Protein AF-A0A955IH05-F1 (afdb_monomer)

Nearest PDB structures (foldseek):
  6rh1-assembly1_C  TM=9.589E-01  e=3.874E-11  Thermotoga maritima
  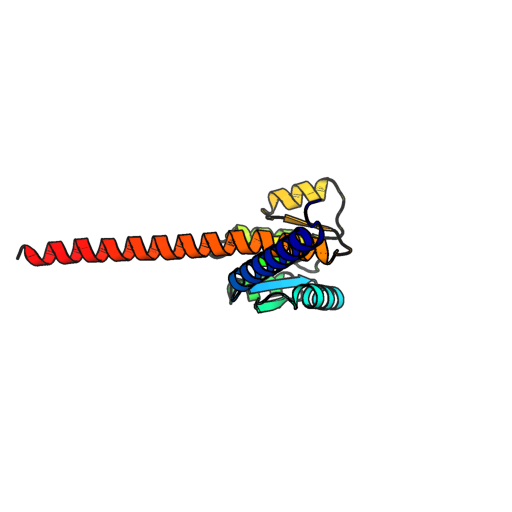3t6k-assembly2_B  TM=9.394E-01  e=2.475E-11  Chloroflexus aurantiacus J-10-fl
  4jav-assembly1_D  TM=9.589E-01  e=1.226E-10  Thermotoga maritima MSB8
  4h60-assembly1_A  TM=9.312E-01  e=3.200E-10  Vibrio cholerae O395
  8wiw-assembly1_h  TM=9.422E-01  e=6.069E-10  Salmonella enterica subsp. enterica serovar Typhimurium str. LT2

Radius of gyration: 21.17 Å; Cα contacts (8 Å, |Δi|>4): 218; chains: 1; bounding box: 79×38×51 Å

Secondary structure (DSSP, 8-state):
---HHHHHHHHHHHHHHHHHHHHHTTTT-EEEEE-S-HHHHHHHHHHHTTSSSEEEEESSHHHHHHHHHHS--SEEEEES--SSS-HHHHHHHHHHSTTTTTSEEEEEE---SHHHHHHHHHTT-SEEEESSPPHHHHHHHHHHHHHHHHHHHHHHHHHHHHHHHHHHHHHHHSGGG-

Structure (mmCIF, N/CA/C/O backbone):
data_AF-A0A955IH05-F1
#
_entry.id   AF-A0A955IH05-F1
#
loop_
_atom_site.group_PDB
_atom_site.id
_atom_site.type_symbol
_atom_site.label_atom_id
_atom_site.label_alt_id
_atom_site.label_comp_id
_atom_site.label_asym_id
_atom_site.label_entity_id
_atom_site.label_seq_id
_atom_site.pdbx_PDB_ins_code
_atom_site.Cartn_x
_atom_site.Cartn_y
_atom_site.Cartn_z
_atom_site.occupancy
_atom_site.B_iso_or_equiv
_atom_site.auth_seq_id
_atom_site.auth_comp_id
_atom_site.auth_asym_id
_atom_site.auth_atom_id
_atom_site.pdbx_PDB_model_num
ATOM 1 N N . MET A 1 1 ? 34.113 27.029 28.098 1.00 47.72 1 MET A N 1
ATOM 2 C CA . MET A 1 1 ? 34.233 26.125 26.939 1.00 47.72 1 MET A CA 1
ATOM 3 C C . MET A 1 1 ? 33.151 25.077 27.138 1.00 47.72 1 MET A C 1
ATOM 5 O O . MET A 1 1 ? 33.348 24.160 27.919 1.00 47.72 1 MET A O 1
ATOM 9 N N . THR A 1 2 ? 31.943 25.364 26.652 1.00 46.81 2 THR A N 1
ATOM 10 C CA . THR A 1 2 ? 30.746 24.546 26.889 1.00 46.81 2 THR A CA 1
ATOM 11 C C . THR A 1 2 ? 30.834 23.238 26.110 1.00 46.81 2 THR A C 1
ATOM 13 O O . THR A 1 2 ? 31.383 23.187 25.012 1.00 46.81 2 THR A O 1
ATOM 16 N N . ASP A 1 3 ? 30.370 22.184 26.765 1.00 47.59 3 ASP A N 1
ATOM 17 C CA . ASP A 1 3 ? 30.631 20.778 26.488 1.00 47.59 3 ASP A CA 1
ATOM 18 C C . ASP A 1 3 ? 29.852 20.280 25.256 1.00 47.59 3 ASP A C 1
ATOM 20 O O . ASP A 1 3 ? 28.654 20.011 25.321 1.00 47.59 3 ASP A O 1
ATOM 24 N N . PHE A 1 4 ? 30.536 20.192 24.111 1.00 47.62 4 PHE A N 1
ATOM 25 C CA . PHE A 1 4 ? 29.969 19.799 22.809 1.00 47.62 4 PHE A CA 1
ATOM 26 C C . PHE A 1 4 ? 29.525 18.320 22.768 1.00 47.62 4 PHE A C 1
ATOM 28 O O . PHE A 1 4 ? 28.765 17.911 21.891 1.00 47.62 4 PHE A O 1
ATOM 35 N N . ALA A 1 5 ? 29.986 17.496 23.717 1.00 51.75 5 ALA A N 1
ATOM 36 C CA . ALA A 1 5 ? 29.657 16.072 23.779 1.00 51.75 5 ALA A CA 1
ATOM 37 C C . ALA A 1 5 ? 28.225 15.811 24.286 1.00 51.75 5 ALA A C 1
ATOM 39 O O . ALA A 1 5 ? 27.564 14.874 23.835 1.00 51.75 5 ALA A O 1
ATOM 40 N N . THR A 1 6 ? 27.720 16.660 25.181 1.00 53.03 6 THR A N 1
ATOM 41 C CA . THR A 1 6 ? 26.421 16.476 25.850 1.00 53.03 6 THR A CA 1
ATOM 42 C C . THR A 1 6 ? 25.243 16.809 24.927 1.00 53.03 6 THR A C 1
ATOM 44 O O . THR A 1 6 ? 24.190 16.177 25.001 1.00 53.03 6 THR A O 1
ATOM 47 N N . GLU A 1 7 ? 25.436 17.746 23.996 1.00 50.66 7 GLU A N 1
ATOM 48 C CA . GLU A 1 7 ? 24.427 18.177 23.016 1.00 50.66 7 GLU A CA 1
ATOM 49 C C . GLU A 1 7 ? 24.199 17.115 21.918 1.00 50.66 7 GLU A C 1
ATOM 51 O O . GLU A 1 7 ? 23.065 16.859 21.510 1.00 50.66 7 GLU A O 1
ATOM 56 N N . SER A 1 8 ? 25.265 16.409 21.518 1.00 52.06 8 SER A N 1
ATOM 57 C CA . SER A 1 8 ? 25.227 15.311 20.537 1.00 52.06 8 SER A CA 1
ATOM 58 C C . SER A 1 8 ? 24.453 14.086 21.046 1.00 52.06 8 SER A C 1
ATOM 60 O O . SER A 1 8 ? 23.633 13.512 20.326 1.00 52.06 8 SER A O 1
ATOM 62 N N . ALA A 1 9 ? 24.639 13.714 22.318 1.00 54.06 9 ALA A N 1
ATOM 63 C CA . ALA A 1 9 ? 23.911 12.604 22.931 1.00 54.06 9 ALA A CA 1
ATOM 64 C C . ALA A 1 9 ? 22.417 12.921 23.123 1.00 54.06 9 ALA A C 1
ATOM 66 O O . ALA A 1 9 ? 21.576 12.056 22.888 1.00 54.06 9 ALA A O 1
ATOM 67 N N . ALA A 1 10 ? 22.073 14.160 23.492 1.00 56.16 10 ALA A N 1
ATOM 68 C CA . ALA A 1 10 ? 20.685 14.595 23.641 1.00 56.16 10 ALA A CA 1
ATOM 69 C C . ALA A 1 10 ? 19.937 14.641 22.297 1.00 56.16 10 ALA A C 1
ATOM 71 O O . ALA A 1 10 ? 18.797 14.187 22.227 1.00 56.16 10 ALA A O 1
ATOM 72 N N . ALA A 1 11 ? 20.582 15.113 21.224 1.00 55.56 11 ALA A N 1
ATOM 73 C CA . ALA A 1 11 ? 20.007 15.107 19.877 1.00 55.56 11 ALA A CA 1
ATOM 74 C C . ALA A 1 11 ? 19.811 13.680 19.336 1.00 55.56 11 ALA A C 1
ATOM 76 O O . ALA A 1 11 ? 18.765 13.376 18.768 1.00 55.56 11 ALA A O 1
ATOM 77 N N . SER A 1 12 ? 20.781 12.788 19.566 1.00 52.97 12 SER A N 1
ATOM 78 C CA . SER A 1 12 ? 20.688 11.378 19.166 1.00 52.97 12 SER A CA 1
ATOM 79 C C . SER A 1 12 ? 19.578 10.636 19.928 1.00 52.97 12 SER A C 1
ATOM 81 O O . SER A 1 12 ? 18.822 9.873 19.333 1.00 52.97 12 SER A O 1
ATOM 83 N N . ASN A 1 13 ? 19.413 10.927 21.225 1.00 51.53 13 ASN A N 1
ATOM 84 C CA . ASN A 1 13 ? 18.370 10.335 22.067 1.00 51.53 13 ASN A CA 1
ATOM 85 C C . ASN A 1 13 ? 16.972 10.922 21.780 1.00 51.53 13 ASN A C 1
ATOM 87 O O . ASN A 1 13 ? 15.974 10.213 21.828 1.00 51.53 13 ASN A O 1
ATOM 91 N N . ALA A 1 14 ? 16.875 12.212 21.438 1.00 53.41 14 ALA A N 1
ATOM 92 C CA . ALA A 1 14 ? 15.621 12.828 21.002 1.00 53.41 14 ALA A CA 1
ATOM 93 C C . ALA A 1 14 ? 15.172 12.304 19.627 1.00 53.41 14 ALA 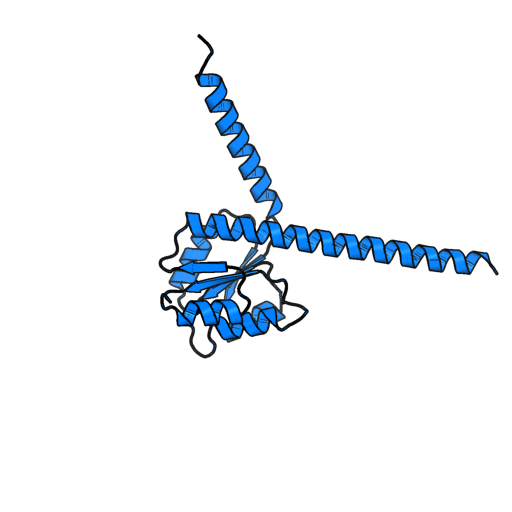A C 1
ATOM 95 O O . ALA A 1 14 ? 13.982 12.075 19.429 1.00 53.41 14 ALA A O 1
ATOM 96 N N . LEU A 1 15 ? 16.119 12.069 18.708 1.00 53.59 15 LEU A N 1
ATOM 97 C CA . LEU A 1 15 ? 15.847 11.484 17.396 1.00 53.59 15 LEU A CA 1
ATOM 98 C C . LEU A 1 15 ? 15.459 10.002 17.500 1.00 53.59 15 LEU A C 1
ATOM 100 O O . LEU A 1 15 ? 14.573 9.554 16.774 1.00 53.59 15 LEU A O 1
ATOM 104 N N . SER A 1 16 ? 16.069 9.235 18.412 1.00 50.00 16 SER A N 1
ATOM 105 C CA . SER A 1 16 ? 15.645 7.853 18.667 1.00 50.00 16 SER A CA 1
ATOM 106 C C . SER A 1 16 ? 14.249 7.807 19.292 1.00 50.00 16 SER A C 1
ATOM 108 O O . SER A 1 16 ? 13.391 7.105 18.768 1.00 50.00 16 SER A O 1
ATOM 110 N N . LEU A 1 17 ? 13.966 8.638 20.308 1.00 48.66 17 LEU A N 1
ATOM 111 C CA . LEU A 1 17 ? 12.624 8.729 20.898 1.00 48.66 17 LEU A CA 1
ATOM 112 C C . LEU A 1 17 ? 11.562 9.176 19.884 1.00 48.66 17 LEU A C 1
ATOM 114 O O . LEU A 1 17 ? 10.470 8.616 19.884 1.00 48.66 17 LEU A O 1
ATOM 118 N N . SER A 1 18 ? 11.846 10.153 19.014 1.00 55.69 18 SER A N 1
ATOM 119 C CA . SER A 1 18 ? 10.882 10.575 17.987 1.00 55.69 18 SER A CA 1
ATOM 120 C C . SER A 1 18 ? 10.617 9.465 16.971 1.00 55.69 18 SER A C 1
ATOM 122 O O . SER A 1 18 ? 9.479 9.275 16.560 1.00 55.69 18 SER A O 1
ATOM 124 N N . THR A 1 19 ? 11.646 8.693 16.611 1.00 55.09 19 THR A N 1
ATOM 125 C CA . THR A 1 19 ? 11.511 7.579 15.661 1.00 55.09 19 THR A CA 1
ATOM 126 C C . THR A 1 19 ? 10.728 6.409 16.264 1.00 55.09 19 THR A C 1
ATOM 128 O O . THR A 1 19 ? 9.933 5.788 15.562 1.00 55.09 19 THR A O 1
ATOM 131 N N . ASP A 1 20 ? 10.911 6.128 17.555 1.00 53.22 20 ASP A N 1
ATOM 132 C CA . ASP A 1 20 ? 10.175 5.079 18.270 1.00 53.22 20 ASP A CA 1
ATOM 133 C C . ASP A 1 20 ? 8.697 5.462 18.470 1.00 53.22 20 ASP A C 1
ATOM 135 O O . ASP A 1 20 ? 7.806 4.632 18.272 1.00 53.22 20 ASP A O 1
ATOM 139 N N . ILE A 1 21 ? 8.423 6.741 18.768 1.00 53.56 21 ILE A N 1
ATOM 140 C CA . ILE A 1 21 ? 7.060 7.299 18.813 1.00 53.56 21 ILE A CA 1
ATOM 141 C C . ILE A 1 21 ? 6.398 7.218 17.424 1.00 53.56 21 ILE A C 1
ATOM 143 O O . ILE A 1 21 ? 5.238 6.821 17.325 1.00 53.56 21 ILE A O 1
ATOM 147 N N . ASP A 1 22 ? 7.138 7.501 16.345 1.00 66.88 22 ASP A N 1
ATOM 148 C CA . ASP A 1 22 ? 6.628 7.431 14.968 1.00 66.88 22 ASP A CA 1
ATOM 149 C C . ASP A 1 22 ? 6.271 6.003 14.515 1.00 66.88 22 ASP A C 1
ATOM 151 O O . ASP A 1 22 ? 5.420 5.834 13.641 1.00 66.88 22 ASP A O 1
ATOM 155 N N . LEU A 1 23 ? 6.914 4.963 15.060 1.00 71.50 23 LEU A N 1
ATOM 156 C CA . LEU A 1 23 ? 6.634 3.573 14.681 1.00 71.50 23 LEU A CA 1
ATOM 157 C C . LEU A 1 23 ? 5.414 3.006 15.411 1.00 71.50 23 LEU A C 1
ATOM 159 O O . LEU A 1 23 ? 4.612 2.317 14.782 1.00 71.50 23 LEU A O 1
ATOM 163 N N . GLU A 1 24 ? 5.232 3.307 16.698 1.00 75.94 24 GLU A N 1
ATOM 164 C CA . GLU A 1 24 ? 4.049 2.858 17.449 1.00 75.94 24 GLU A CA 1
ATOM 165 C C . GLU A 1 24 ? 2.739 3.390 16.854 1.00 75.94 24 GLU A C 1
ATOM 167 O O . GLU A 1 24 ? 1.743 2.668 16.806 1.00 75.94 24 GLU A O 1
ATOM 172 N N . GLU A 1 25 ? 2.744 4.610 16.311 1.00 80.62 25 GLU A N 1
ATOM 173 C CA . GLU A 1 25 ? 1.580 5.180 15.621 1.00 80.62 25 GLU A CA 1
ATOM 174 C C . GLU A 1 25 ? 1.146 4.372 14.389 1.00 80.62 25 GLU A C 1
ATOM 176 O O . GLU A 1 25 ? -0.023 4.412 14.008 1.00 80.62 25 GLU A O 1
ATOM 181 N N . LEU A 1 26 ? 2.063 3.619 13.775 1.00 85.19 26 LEU A N 1
ATOM 182 C CA . LEU A 1 26 ? 1.786 2.781 12.605 1.00 85.19 26 LEU A CA 1
ATOM 183 C C . LEU A 1 26 ? 1.304 1.377 12.980 1.00 85.19 26 LEU A C 1
ATOM 185 O O . LEU A 1 26 ? 0.933 0.593 12.100 1.00 85.19 26 LEU A O 1
ATOM 189 N N . ARG A 1 27 ? 1.290 1.035 14.273 1.00 86.88 27 ARG A N 1
ATOM 190 C CA . ARG A 1 27 ? 0.878 -0.287 14.737 1.00 86.88 27 ARG A CA 1
ATOM 191 C C . ARG A 1 27 ? -0.568 -0.568 14.333 1.00 86.88 27 ARG A C 1
ATOM 193 O O . ARG A 1 27 ? -1.492 0.182 14.636 1.00 86.88 27 ARG A O 1
ATOM 200 N N . GLY A 1 28 ? -0.772 -1.696 13.655 1.00 84.31 28 GLY A N 1
ATOM 201 C CA . GLY A 1 28 ? -2.096 -2.096 13.169 1.00 84.31 28 GLY A CA 1
ATOM 202 C C . GLY A 1 28 ? -2.538 -1.387 11.885 1.00 84.31 28 GLY A C 1
ATOM 203 O O . GLY A 1 28 ? -3.671 -1.594 11.447 1.00 84.31 28 GLY A O 1
ATOM 204 N N . ALA A 1 29 ? -1.666 -0.591 11.260 1.00 94.38 29 ALA A N 1
ATOM 205 C CA . ALA A 1 29 ? -1.843 -0.185 9.874 1.00 94.38 29 ALA A CA 1
ATOM 206 C C . ALA A 1 29 ? -1.680 -1.386 8.937 1.00 94.38 29 ALA A C 1
ATOM 208 O O . ALA A 1 29 ? -0.954 -2.343 9.232 1.00 94.38 29 ALA A O 1
ATOM 209 N N . SER A 1 30 ? -2.342 -1.326 7.788 1.00 97.19 30 SER A N 1
ATOM 210 C CA . SER A 1 30 ? -2.291 -2.370 6.769 1.00 97.19 30 SER A CA 1
ATOM 211 C C . SER A 1 30 ? -1.851 -1.819 5.416 1.00 97.19 30 SER A C 1
ATOM 213 O O . SER A 1 30 ? -2.338 -0.785 4.962 1.00 97.19 30 SER A O 1
ATOM 215 N N . ILE A 1 31 ? -0.917 -2.520 4.776 1.00 98.19 31 ILE A N 1
ATOM 216 C CA . ILE A 1 31 ? -0.361 -2.172 3.468 1.00 98.19 31 ILE A CA 1
ATOM 217 C C . ILE A 1 31 ? -0.611 -3.334 2.508 1.00 98.19 31 ILE A C 1
ATOM 219 O O . ILE A 1 31 ? -0.343 -4.490 2.848 1.00 98.19 31 ILE A O 1
ATOM 223 N N . LEU A 1 32 ? -1.084 -3.027 1.303 1.00 98.69 32 LEU A N 1
ATOM 224 C CA . LEU A 1 32 ? -1.136 -3.970 0.189 1.00 98.69 32 LEU A CA 1
ATOM 225 C C . LEU A 1 32 ? -0.069 -3.605 -0.848 1.00 98.69 32 LEU A C 1
ATOM 227 O O . LEU A 1 32 ? -0.042 -2.484 -1.349 1.00 98.69 32 LEU A O 1
ATOM 231 N N . LEU A 1 33 ? 0.802 -4.555 -1.170 1.00 98.50 33 LEU A N 1
ATOM 232 C CA . LEU A 1 33 ? 1.777 -4.448 -2.252 1.00 98.50 33 LEU A CA 1
ATOM 233 C C . LEU A 1 33 ? 1.203 -5.098 -3.507 1.00 98.50 33 LEU A C 1
ATOM 235 O O . LEU A 1 33 ? 0.710 -6.222 -3.433 1.00 98.50 33 LEU A O 1
ATOM 239 N N . VAL A 1 34 ? 1.281 -4.422 -4.645 1.00 98.25 34 VAL A N 1
ATOM 240 C CA . VAL A 1 34 ? 0.736 -4.916 -5.909 1.00 98.25 34 VAL A CA 1
ATOM 241 C C . VAL A 1 34 ? 1.779 -4.745 -7.002 1.00 98.25 34 VAL A C 1
ATOM 243 O O . VAL A 1 34 ? 2.136 -3.621 -7.337 1.00 98.25 34 VAL A O 1
ATOM 246 N N . ASP A 1 35 ? 2.271 -5.855 -7.537 1.00 97.12 35 ASP A N 1
ATOM 247 C CA . ASP A 1 35 ? 3.240 -5.905 -8.635 1.00 97.12 35 ASP A CA 1
ATOM 248 C C . ASP A 1 35 ? 3.162 -7.308 -9.257 1.00 97.12 35 ASP A C 1
ATOM 250 O O . ASP A 1 35 ? 2.992 -8.296 -8.536 1.00 97.12 35 ASP A O 1
ATOM 254 N N . ASP A 1 36 ? 3.250 -7.413 -10.583 1.00 96.00 36 ASP A N 1
ATOM 255 C CA . ASP A 1 36 ? 3.204 -8.702 -11.284 1.00 96.00 36 ASP A CA 1
ATOM 256 C C . ASP A 1 36 ? 4.546 -9.449 -11.255 1.00 96.00 36 ASP A C 1
ATOM 258 O O . ASP A 1 36 ? 4.613 -10.645 -11.562 1.00 96.00 36 ASP A O 1
ATOM 262 N N . ASN A 1 37 ? 5.612 -8.779 -10.812 1.00 96.12 37 ASN A N 1
ATOM 263 C CA . ASN A 1 37 ? 6.911 -9.377 -10.577 1.00 96.12 37 ASN A CA 1
ATOM 264 C C . ASN A 1 37 ? 7.124 -9.686 -9.086 1.00 96.12 37 ASN A C 1
ATOM 266 O O . ASN A 1 37 ? 7.301 -8.801 -8.245 1.00 96.12 37 ASN A O 1
ATOM 270 N N . LEU A 1 38 ? 7.222 -10.981 -8.772 1.00 96.00 38 LEU A N 1
ATOM 271 C CA . LEU A 1 38 ? 7.461 -11.481 -7.416 1.00 96.00 38 LEU A CA 1
ATOM 272 C C . LEU A 1 38 ? 8.715 -10.881 -6.754 1.00 96.00 38 LEU A C 1
ATOM 274 O O . LEU A 1 38 ? 8.689 -10.588 -5.564 1.00 96.00 38 LEU A O 1
ATOM 278 N N . GLN A 1 39 ? 9.787 -10.635 -7.511 1.00 96.25 39 GLN A N 1
ATOM 279 C CA . GLN A 1 39 ? 11.028 -10.070 -6.964 1.00 96.25 39 GLN A CA 1
ATOM 280 C C . GLN A 1 39 ? 10.832 -8.630 -6.476 1.00 96.25 39 GLN A C 1
ATOM 282 O O . GLN A 1 39 ? 11.425 -8.230 -5.474 1.00 96.25 39 GLN A O 1
ATOM 287 N N . ASN A 1 40 ? 9.978 -7.851 -7.151 1.00 95.31 40 ASN A N 1
ATOM 288 C CA . ASN A 1 40 ? 9.639 -6.496 -6.716 1.00 95.31 40 ASN A CA 1
ATOM 289 C C . ASN A 1 40 ? 8.824 -6.532 -5.419 1.00 95.31 40 ASN A C 1
ATOM 291 O O . ASN A 1 40 ? 9.087 -5.740 -4.512 1.00 95.31 40 ASN A O 1
ATOM 295 N N . LEU A 1 41 ? 7.870 -7.465 -5.311 1.00 96.75 41 LEU A N 1
ATOM 296 C CA . LEU A 1 41 ? 7.089 -7.673 -4.089 1.00 96.75 41 LEU A CA 1
ATOM 297 C C . LEU A 1 41 ? 7.993 -8.037 -2.907 1.00 96.75 41 LEU A C 1
ATOM 299 O O . LEU A 1 41 ? 7.914 -7.389 -1.865 1.00 96.75 41 LEU A O 1
ATOM 303 N N . GLU A 1 42 ? 8.879 -9.021 -3.081 1.00 96.88 42 GLU A N 1
ATOM 304 C CA . GLU A 1 42 ? 9.833 -9.454 -2.052 1.00 96.88 42 GLU A CA 1
ATOM 305 C C . GLU A 1 42 ? 10.768 -8.313 -1.629 1.00 96.88 42 GLU A C 1
ATOM 307 O O . GLU A 1 42 ? 10.991 -8.096 -0.436 1.00 96.88 42 GLU A O 1
ATOM 312 N N . LEU A 1 43 ? 11.267 -7.528 -2.592 1.00 96.62 43 LEU A N 1
ATOM 313 C CA . LEU A 1 43 ? 12.116 -6.369 -2.323 1.00 96.62 43 LEU A CA 1
ATOM 314 C C . LEU A 1 43 ? 11.387 -5.301 -1.499 1.00 96.62 43 LEU A C 1
ATOM 316 O O . LEU A 1 43 ? 11.910 -4.838 -0.483 1.00 96.62 43 LEU A O 1
ATOM 320 N N . MET A 1 44 ? 10.184 -4.904 -1.922 1.00 97.06 44 MET A N 1
ATOM 321 C CA . MET A 1 44 ? 9.382 -3.908 -1.206 1.00 97.06 44 MET A CA 1
ATOM 322 C C . MET A 1 44 ? 8.998 -4.405 0.188 1.00 97.06 44 MET A C 1
ATOM 324 O O . MET A 1 44 ? 9.067 -3.643 1.152 1.00 97.06 44 MET A O 1
ATOM 328 N N . GLN A 1 45 ? 8.660 -5.687 0.325 1.00 96.88 45 GLN A N 1
ATOM 329 C CA . GLN A 1 45 ? 8.370 -6.294 1.618 1.00 96.88 45 GLN A CA 1
ATOM 330 C C . GLN A 1 45 ? 9.591 -6.241 2.547 1.00 96.88 45 GLN A C 1
ATOM 332 O O . GLN A 1 45 ? 9.463 -5.784 3.681 1.00 96.88 45 GLN A O 1
ATOM 337 N N . ALA A 1 46 ? 10.782 -6.600 2.058 1.00 96.94 46 ALA A N 1
ATOM 338 C CA . ALA A 1 46 ? 12.032 -6.503 2.818 1.00 96.94 46 ALA A CA 1
ATOM 339 C C . ALA A 1 46 ? 12.393 -5.052 3.192 1.00 96.94 46 ALA A C 1
ATOM 341 O O . ALA A 1 46 ? 13.007 -4.783 4.227 1.00 96.94 46 ALA A O 1
ATOM 342 N N . TYR A 1 47 ? 12.021 -4.075 2.364 1.00 96.50 47 TYR A N 1
ATOM 343 C CA . TYR A 1 47 ? 12.230 -2.663 2.686 1.00 96.50 47 TYR A CA 1
ATOM 344 C C . TYR A 1 47 ? 11.323 -2.177 3.814 1.00 96.50 47 TYR A C 1
ATOM 346 O O . TYR A 1 47 ? 11.760 -1.338 4.604 1.00 96.50 47 TYR A O 1
ATOM 354 N N . LEU A 1 48 ? 10.107 -2.715 3.898 1.00 95.38 48 LEU A N 1
ATOM 355 C CA . LEU A 1 48 ? 9.075 -2.324 4.858 1.00 95.38 48 LEU A CA 1
ATOM 356 C C . LEU A 1 48 ? 9.031 -3.203 6.116 1.00 95.38 48 LEU A C 1
ATOM 358 O O . LEU A 1 48 ? 8.280 -2.883 7.032 1.00 95.38 48 LEU A O 1
ATOM 362 N N . GLU A 1 49 ? 9.838 -4.264 6.194 1.00 91.19 49 GLU A N 1
ATOM 363 C CA . GLU A 1 49 ? 9.859 -5.236 7.301 1.00 91.19 49 GLU A CA 1
ATOM 364 C C . GLU A 1 49 ? 10.032 -4.587 8.684 1.00 91.19 49 GLU A C 1
ATOM 366 O O . GLU A 1 49 ? 9.502 -5.069 9.679 1.00 91.19 49 GLU A O 1
ATOM 371 N N . THR A 1 50 ? 10.738 -3.456 8.756 1.00 87.62 50 THR A N 1
ATOM 372 C CA . THR A 1 50 ? 10.967 -2.736 10.018 1.00 87.62 50 THR A CA 1
ATOM 373 C C . THR A 1 50 ? 9.749 -1.953 10.513 1.00 87.62 50 THR A C 1
ATOM 375 O O . THR A 1 50 ? 9.800 -1.386 11.603 1.00 87.62 50 THR A O 1
ATOM 378 N N . LEU A 1 51 ? 8.688 -1.829 9.711 1.00 91.00 51 LEU A N 1
ATOM 379 C CA . LEU A 1 51 ? 7.468 -1.130 10.105 1.00 91.00 51 LEU A CA 1
ATOM 380 C C . LEU A 1 51 ? 6.515 -2.098 10.823 1.00 91.00 51 LEU A C 1
ATOM 382 O O . LEU A 1 51 ? 6.295 -3.203 10.328 1.00 91.00 51 LEU A O 1
ATOM 386 N N . PRO A 1 52 ? 5.871 -1.695 11.934 1.00 91.19 52 PRO A N 1
ATOM 387 C CA . PRO A 1 52 ? 4.915 -2.535 12.661 1.00 91.19 52 PRO A CA 1
ATOM 388 C C . PRO A 1 52 ? 3.535 -2.596 11.970 1.00 91.19 52 PRO A C 1
ATOM 390 O O . PRO A 1 52 ? 2.486 -2.465 12.606 1.00 91.19 52 PRO A O 1
ATOM 393 N N . CYS A 1 53 ? 3.533 -2.815 10.655 1.00 92.94 53 CYS A N 1
ATOM 394 C CA . CYS A 1 53 ? 2.356 -2.845 9.794 1.00 92.94 53 CYS A CA 1
ATOM 395 C C . CYS A 1 53 ? 2.057 -4.274 9.323 1.00 92.94 53 CYS A C 1
ATOM 397 O O . CYS A 1 53 ? 2.956 -5.090 9.118 1.00 92.94 53 CYS A O 1
ATOM 399 N N . ARG A 1 54 ? 0.783 -4.572 9.058 1.00 95.81 54 ARG A N 1
ATOM 400 C CA . ARG A 1 54 ? 0.387 -5.802 8.364 1.00 95.81 54 ARG A CA 1
ATOM 401 C C . ARG A 1 54 ? 0.592 -5.618 6.863 1.00 95.81 54 ARG A C 1
ATOM 403 O O . ARG A 1 54 ? -0.107 -4.818 6.251 1.00 95.81 54 ARG A O 1
ATOM 410 N N . ILE A 1 55 ? 1.497 -6.388 6.269 1.00 96.75 55 ILE A N 1
ATOM 411 C CA . ILE A 1 55 ? 1.759 -6.356 4.826 1.00 96.75 55 ILE A CA 1
ATOM 412 C C . ILE A 1 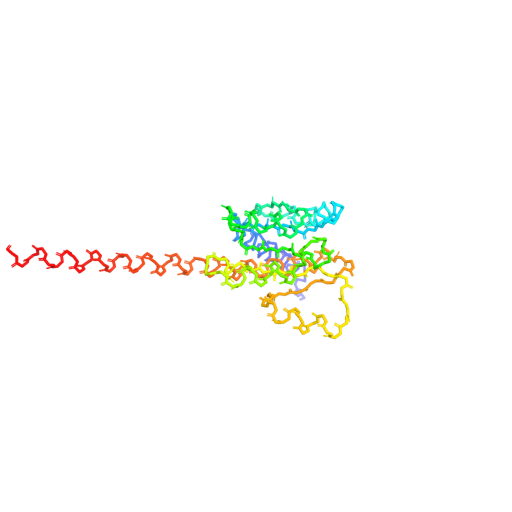55 ? 1.087 -7.556 4.157 1.00 96.75 55 ILE A C 1
ATOM 414 O O . ILE A 1 55 ? 1.215 -8.690 4.621 1.00 96.75 55 ILE A O 1
ATOM 418 N N . ARG A 1 56 ? 0.365 -7.302 3.067 1.00 97.62 56 ARG A N 1
ATOM 419 C CA . ARG A 1 56 ? -0.148 -8.318 2.139 1.00 97.62 56 ARG A CA 1
ATOM 420 C C . ARG A 1 56 ? 0.333 -8.014 0.727 1.00 97.62 56 ARG A C 1
ATOM 422 O O . ARG A 1 56 ? 0.755 -6.894 0.447 1.00 97.62 56 ARG A O 1
ATOM 429 N N . THR A 1 57 ? 0.234 -8.997 -0.154 1.00 98.12 57 THR A N 1
ATOM 430 C CA . THR A 1 57 ? 0.622 -8.872 -1.558 1.00 98.12 57 THR A CA 1
ATOM 431 C C . THR A 1 57 ? -0.526 -9.294 -2.472 1.00 98.12 57 THR A C 1
ATOM 433 O O . THR A 1 57 ? -1.362 -10.107 -2.080 1.00 98.12 57 THR A O 1
ATOM 436 N N . ALA A 1 58 ? -0.553 -8.741 -3.681 1.00 97.94 58 ALA A N 1
ATOM 437 C CA . ALA A 1 58 ? -1.372 -9.190 -4.799 1.00 97.94 58 ALA A CA 1
ATOM 438 C C . ALA A 1 58 ? -0.511 -9.204 -6.068 1.00 97.94 58 ALA A C 1
ATOM 440 O O . ALA A 1 58 ? 0.355 -8.344 -6.241 1.00 97.94 58 ALA A O 1
ATOM 441 N N . SER A 1 59 ? -0.736 -10.182 -6.946 1.00 96.19 59 SER A N 1
ATOM 442 C CA . SER A 1 59 ? 0.137 -10.421 -8.108 1.00 96.19 59 SER A CA 1
ATOM 443 C C . SER A 1 59 ? -0.328 -9.758 -9.406 1.00 96.19 59 SER A C 1
ATOM 445 O O . SER A 1 59 ? 0.297 -9.943 -10.443 1.00 96.19 59 SER A O 1
ATOM 447 N N . ASP A 1 60 ? -1.473 -9.078 -9.404 1.00 96.69 60 ASP A N 1
ATOM 448 C CA . ASP A 1 60 ? -1.973 -8.304 -10.543 1.00 96.69 60 ASP A CA 1
ATOM 449 C C . ASP A 1 60 ? -3.120 -7.372 -10.117 1.00 96.69 60 ASP A C 1
ATOM 451 O O . ASP A 1 60 ? -3.608 -7.432 -8.985 1.00 96.69 60 ASP A O 1
ATOM 455 N N . GLY A 1 61 ? -3.597 -6.530 -11.040 1.00 96.88 61 GLY A N 1
ATOM 456 C CA . GLY A 1 61 ? -4.671 -5.580 -10.757 1.00 96.88 61 GLY A CA 1
ATOM 457 C C . GLY A 1 61 ? -6.037 -6.204 -10.434 1.00 96.88 61 GLY A C 1
ATOM 458 O O . GLY A 1 61 ? -6.783 -5.646 -9.632 1.00 96.88 61 GLY A O 1
ATOM 459 N N . LEU A 1 62 ? -6.380 -7.370 -10.995 1.00 97.25 62 LEU A N 1
ATOM 460 C CA . LEU A 1 62 ? -7.640 -8.055 -10.675 1.00 97.25 62 LEU A CA 1
ATOM 461 C C . LEU A 1 62 ? -7.598 -8.661 -9.273 1.00 97.25 62 LEU A C 1
ATOM 463 O O . LEU A 1 62 ? -8.591 -8.595 -8.549 1.00 97.25 62 LEU A O 1
ATOM 467 N N . ASP A 1 63 ? -6.472 -9.266 -8.910 1.00 97.56 63 ASP A N 1
ATOM 468 C CA . ASP A 1 63 ? -6.236 -9.808 -7.575 1.00 97.56 63 ASP A CA 1
ATOM 469 C C . ASP A 1 63 ? -6.220 -8.693 -6.522 1.00 97.56 63 ASP A C 1
ATOM 471 O O . ASP A 1 63 ? -6.897 -8.793 -5.499 1.00 97.56 63 ASP A O 1
ATOM 475 N N . ALA A 1 64 ? -5.577 -7.563 -6.834 1.00 98.06 64 ALA A N 1
ATOM 476 C CA . ALA A 1 64 ? -5.570 -6.383 -5.976 1.00 98.06 64 ALA A CA 1
ATOM 477 C C . ALA A 1 64 ? -6.981 -5.869 -5.675 1.00 98.06 64 ALA A C 1
ATOM 479 O O . ALA A 1 64 ? -7.312 -5.632 -4.516 1.00 98.06 64 ALA A O 1
ATOM 480 N N . VAL A 1 65 ? -7.839 -5.735 -6.694 1.00 97.81 65 VAL A N 1
ATOM 481 C CA . VAL A 1 65 ? -9.231 -5.301 -6.492 1.00 97.81 65 VAL A CA 1
ATOM 482 C C . VAL A 1 65 ? -9.983 -6.274 -5.578 1.00 97.81 65 VAL A C 1
ATOM 484 O O . VAL A 1 65 ? -10.655 -5.825 -4.651 1.00 97.81 65 VAL A O 1
ATOM 487 N N . ARG A 1 66 ? -9.829 -7.592 -5.772 1.00 97.31 66 ARG A N 1
ATOM 488 C CA . ARG A 1 66 ? -10.479 -8.601 -4.913 1.00 97.31 66 ARG A CA 1
ATOM 489 C C . ARG A 1 66 ? -10.005 -8.520 -3.463 1.00 97.31 66 ARG A C 1
ATOM 491 O O . ARG A 1 66 ? -10.826 -8.564 -2.548 1.00 97.31 66 ARG A O 1
ATOM 498 N N . GLU A 1 67 ? -8.699 -8.397 -3.243 1.00 97.88 67 GLU A N 1
ATOM 499 C CA . GLU A 1 67 ? -8.126 -8.289 -1.898 1.00 97.88 67 GLU A CA 1
ATOM 500 C C . GLU A 1 67 ? -8.550 -6.990 -1.196 1.00 97.88 67 GLU A C 1
ATOM 502 O O . GLU A 1 67 ? -8.874 -7.016 -0.008 1.00 97.88 67 GLU A O 1
ATOM 507 N N . ILE A 1 68 ? -8.631 -5.873 -1.927 1.00 98.19 68 ILE A N 1
ATOM 508 C CA . ILE A 1 68 ? -9.110 -4.584 -1.402 1.00 98.19 68 ILE A CA 1
ATOM 509 C C . ILE A 1 68 ? -10.595 -4.645 -1.038 1.00 98.19 68 ILE A C 1
ATOM 511 O O . ILE A 1 68 ? -10.991 -4.126 0.003 1.00 98.19 68 ILE A O 1
ATOM 515 N N . GLU A 1 69 ? -11.432 -5.272 -1.865 1.00 96.00 69 GLU A N 1
ATOM 516 C CA . GLU A 1 69 ? -12.864 -5.424 -1.576 1.00 96.00 69 GLU A CA 1
ATOM 517 C C . GLU A 1 69 ? -13.117 -6.297 -0.342 1.00 96.00 69 GLU A C 1
ATOM 519 O O . GLU A 1 69 ? -14.041 -6.031 0.435 1.00 96.00 69 GLU A O 1
ATOM 524 N N . ARG A 1 70 ? -12.290 -7.329 -0.157 1.00 96.06 70 ARG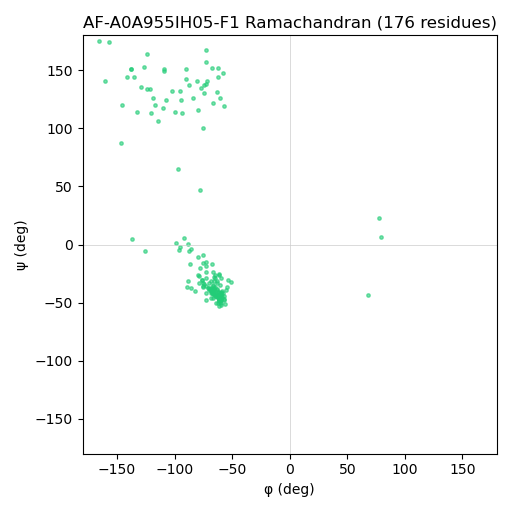 A N 1
ATOM 525 C CA . ARG A 1 70 ? -12.369 -8.259 0.970 1.00 96.06 70 ARG A CA 1
ATOM 526 C C . ARG A 1 70 ? -11.908 -7.628 2.284 1.00 96.06 70 A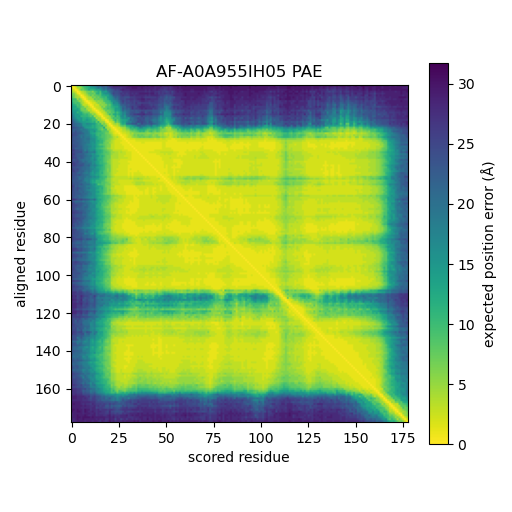RG A C 1
ATOM 528 O O . ARG A 1 70 ? -12.575 -7.810 3.301 1.00 96.06 70 ARG A O 1
ATOM 535 N N . ASP A 1 71 ? -10.765 -6.948 2.281 1.00 96.12 71 ASP A N 1
ATOM 536 C CA . ASP A 1 71 ? -10.144 -6.357 3.472 1.00 96.12 71 ASP A CA 1
ATOM 537 C C . ASP A 1 71 ? -9.424 -5.050 3.080 1.00 96.12 71 ASP A C 1
ATOM 539 O O . ASP A 1 71 ? -8.241 -5.089 2.737 1.00 96.12 71 ASP A O 1
ATOM 543 N N . PRO A 1 72 ? -10.112 -3.891 3.077 1.00 97.00 72 PRO A N 1
ATOM 544 C CA . PRO A 1 72 ? -9.536 -2.628 2.618 1.00 97.00 72 PRO A CA 1
ATOM 545 C C . PRO A 1 72 ? -8.262 -2.245 3.395 1.00 97.00 72 PRO A C 1
ATOM 547 O O . PRO A 1 72 ? -8.341 -2.054 4.611 1.00 97.00 72 PRO A O 1
ATOM 550 N N . PRO A 1 73 ? -7.094 -2.114 2.734 1.00 98.19 73 PRO A N 1
ATOM 551 C CA . PRO A 1 73 ? -5.873 -1.665 3.394 1.00 98.19 73 PRO A CA 1
ATOM 552 C C . PRO A 1 73 ? -5.912 -0.164 3.716 1.00 98.19 73 PRO A C 1
ATOM 554 O O . PRO A 1 73 ? -6.731 0.582 3.185 1.00 98.19 73 PRO A O 1
ATOM 557 N N . ASP A 1 74 ? -4.982 0.313 4.542 1.00 97.81 74 ASP A N 1
ATOM 558 C CA . ASP A 1 74 ? -4.784 1.752 4.758 1.00 97.81 74 ASP A CA 1
ATOM 559 C C . ASP A 1 74 ? -3.983 2.389 3.608 1.00 97.81 74 ASP A C 1
ATOM 561 O O . ASP A 1 74 ? -4.228 3.543 3.248 1.00 97.81 74 ASP A O 1
ATOM 565 N N . LEU A 1 75 ? -3.055 1.628 3.012 1.00 98.38 75 LEU A N 1
ATOM 566 C CA . LEU A 1 75 ? -2.208 2.063 1.902 1.00 98.38 75 LEU A CA 1
ATOM 567 C C . LEU A 1 75 ? -1.986 0.948 0.871 1.00 98.38 75 LEU A C 1
ATOM 569 O O . LEU A 1 75 ? -1.832 -0.220 1.227 1.00 98.38 75 LEU A O 1
ATOM 573 N N . VAL A 1 76 ? -1.915 1.319 -0.406 1.00 98.62 76 VAL A N 1
ATOM 574 C CA . VAL A 1 76 ? -1.544 0.445 -1.522 1.00 98.62 76 VAL A CA 1
ATOM 575 C C . VAL A 1 76 ? -0.282 0.983 -2.192 1.00 98.62 76 VAL A C 1
ATOM 577 O O . VAL A 1 76 ? -0.247 2.142 -2.608 1.00 98.62 76 VAL A O 1
ATOM 580 N N . LEU A 1 77 ? 0.741 0.135 -2.314 1.00 98.25 77 LEU A N 1
ATOM 581 C CA . LEU A 1 77 ? 1.860 0.344 -3.234 1.00 98.25 77 LEU A CA 1
ATOM 582 C C . LEU A 1 77 ? 1.527 -0.381 -4.532 1.00 98.25 77 LEU A C 1
ATOM 584 O O . LEU A 1 77 ? 1.414 -1.606 -4.531 1.00 98.25 77 LEU A O 1
ATOM 588 N N . LEU A 1 78 ? 1.315 0.376 -5.603 1.00 97.56 78 LEU A N 1
ATOM 589 C CA . LEU A 1 78 ? 0.667 -0.117 -6.812 1.00 97.56 78 LEU A CA 1
ATOM 590 C C . LEU A 1 78 ? 1.573 0.020 -8.027 1.00 97.56 78 LEU A C 1
ATOM 592 O O . LEU A 1 78 ? 1.829 1.136 -8.479 1.00 97.56 78 LEU A O 1
ATOM 596 N N . ASP A 1 79 ? 2.011 -1.099 -8.592 1.00 95.75 79 ASP A N 1
ATOM 597 C CA . ASP A 1 79 ? 2.621 -1.080 -9.911 1.00 95.75 79 ASP A CA 1
ATOM 598 C C . ASP A 1 79 ? 1.625 -0.602 -10.970 1.00 95.75 79 ASP A C 1
ATOM 600 O O . ASP A 1 79 ? 0.424 -0.869 -10.909 1.00 95.75 79 ASP A O 1
ATOM 604 N N . VAL A 1 80 ? 2.126 0.136 -11.955 1.00 92.44 80 VAL A N 1
ATOM 605 C CA . VAL A 1 80 ? 1.290 0.636 -13.050 1.00 92.44 80 VAL A CA 1
ATOM 606 C C . VAL A 1 80 ? 1.231 -0.354 -14.209 1.00 92.44 80 VAL A C 1
ATOM 608 O O . VAL A 1 80 ? 0.179 -0.501 -14.840 1.00 92.44 80 VAL A O 1
ATOM 611 N N . MET A 1 81 ? 2.342 -1.031 -14.486 1.00 90.31 81 MET A N 1
ATOM 612 C CA . MET A 1 81 ? 2.573 -1.797 -15.705 1.00 90.31 81 MET A CA 1
ATOM 613 C C . MET A 1 81 ? 2.271 -3.280 -15.493 1.00 90.31 81 MET A C 1
ATOM 615 O O . MET A 1 81 ? 3.146 -4.125 -15.629 1.00 90.31 81 MET A O 1
ATOM 619 N N . MET A 1 82 ? 0.999 -3.592 -15.238 1.00 93.44 82 MET A N 1
ATOM 620 C CA . MET A 1 82 ? 0.543 -4.964 -15.016 1.00 93.44 82 MET A CA 1
ATOM 621 C C . MET A 1 82 ? -0.307 -5.510 -16.178 1.00 93.44 82 MET A C 1
ATOM 623 O O . MET A 1 82 ? -1.064 -4.763 -16.811 1.00 93.44 82 MET A O 1
ATOM 627 N N . PRO A 1 83 ? -0.269 -6.830 -16.444 1.00 88.94 83 PRO A N 1
ATOM 628 C CA . PRO A 1 83 ? -1.166 -7.478 -17.391 1.00 88.94 83 PRO A CA 1
ATOM 629 C C . PRO A 1 83 ? -2.639 -7.364 -16.981 1.00 88.94 83 PRO A C 1
ATOM 631 O O . PRO A 1 83 ? -2.979 -7.382 -15.800 1.00 88.94 83 PRO A O 1
ATOM 634 N N . ARG A 1 84 ? -3.531 -7.387 -17.981 1.00 92.88 84 ARG A N 1
ATOM 635 C CA . ARG A 1 84 ? -5.009 -7.393 -17.864 1.00 92.88 84 ARG A CA 1
ATOM 636 C C . ARG A 1 84 ? -5.640 -6.114 -17.312 1.00 92.88 84 ARG A C 1
ATOM 638 O O . ARG A 1 84 ? -6.672 -5.715 -17.837 1.00 92.88 84 ARG A O 1
ATOM 645 N N . MET A 1 85 ? -5.073 -5.523 -16.268 1.00 94.56 85 MET A N 1
ATOM 646 C CA . MET A 1 85 ? -5.570 -4.303 -15.638 1.00 94.56 85 MET A CA 1
ATOM 647 C C . MET A 1 85 ? -4.391 -3.475 -15.143 1.00 94.56 85 MET A C 1
ATOM 649 O O . MET A 1 85 ? -3.617 -3.939 -14.305 1.00 94.56 85 MET A O 1
ATOM 653 N N . SER A 1 86 ? -4.276 -2.252 -15.653 1.00 93.94 86 SER A N 1
ATOM 654 C CA . SER A 1 86 ? -3.208 -1.329 -15.268 1.00 93.94 86 SER A CA 1
ATOM 655 C C . SER A 1 86 ? -3.415 -0.769 -13.858 1.00 93.94 86 SER A C 1
ATOM 657 O O . SER A 1 86 ? -4.543 -0.674 -13.365 1.00 93.94 86 SER A O 1
ATOM 659 N N . GLY A 1 87 ? -2.334 -0.312 -13.222 1.00 94.25 87 GLY A N 1
ATOM 660 C CA . GLY A 1 87 ? -2.425 0.367 -11.924 1.00 94.25 87 GLY A CA 1
ATOM 661 C C . GLY A 1 87 ? -3.278 1.639 -11.969 1.00 94.25 87 GLY A C 1
ATOM 662 O O . GLY A 1 87 ? -3.949 1.961 -10.993 1.00 94.25 87 GLY A O 1
ATOM 663 N N . PHE A 1 88 ? -3.356 2.326 -13.113 1.00 94.31 88 PHE A N 1
ATOM 664 C CA . PHE A 1 88 ? -4.273 3.460 -13.277 1.00 94.31 88 PHE A CA 1
ATOM 665 C C . PHE A 1 88 ? -5.740 3.036 -13.132 1.00 94.31 88 PHE A C 1
ATOM 667 O O . PHE A 1 88 ? -6.495 3.676 -12.402 1.00 94.31 88 PHE A O 1
ATOM 674 N N . GLU A 1 89 ? -6.139 1.936 -13.773 1.00 95.69 89 GLU A N 1
ATOM 675 C CA . GLU A 1 89 ? -7.508 1.409 -13.685 1.00 95.69 89 GLU A CA 1
ATOM 676 C C . GLU A 1 89 ? -7.839 0.911 -12.274 1.00 95.69 89 GLU A C 1
ATOM 678 O O . GLU A 1 89 ? -8.944 1.141 -11.774 1.00 95.69 89 GLU A O 1
ATOM 683 N N . VAL A 1 90 ? -6.880 0.261 -11.606 1.00 97.12 90 VAL A N 1
ATOM 684 C CA . VAL A 1 90 ? -7.019 -0.147 -10.199 1.00 97.12 90 VAL A CA 1
ATOM 685 C C . VAL A 1 90 ? -7.206 1.083 -9.308 1.00 97.12 90 VAL A C 1
ATOM 687 O O . VAL A 1 90 ? -8.150 1.123 -8.519 1.00 97.12 90 VAL A O 1
ATOM 690 N N . CYS A 1 91 ? -6.370 2.115 -9.462 1.00 96.81 91 CYS A N 1
ATOM 691 C CA . CYS A 1 91 ? -6.468 3.352 -8.687 1.00 96.81 91 CYS A CA 1
ATOM 692 C C . CYS A 1 91 ? -7.822 4.042 -8.890 1.00 96.81 91 CYS A C 1
ATOM 694 O O . CYS A 1 91 ? -8.496 4.370 -7.914 1.00 96.81 91 CYS A O 1
ATOM 696 N N . GLN A 1 92 ? -8.291 4.161 -10.134 1.00 96.62 92 GLN A N 1
ATOM 697 C CA . GLN A 1 92 ? -9.612 4.722 -10.430 1.00 96.62 92 GLN A CA 1
ATOM 698 C C . GLN A 1 92 ? -10.745 3.937 -9.756 1.00 96.62 92 GLN A C 1
ATOM 700 O O . GLN A 1 92 ? -11.675 4.538 -9.217 1.00 96.62 92 GLN A O 1
ATOM 705 N N . LYS A 1 93 ? -10.673 2.599 -9.729 1.00 96.56 93 LYS A N 1
ATOM 706 C CA . LYS A 1 93 ? -11.655 1.764 -9.014 1.00 96.56 93 LYS A CA 1
ATOM 707 C C . LYS A 1 93 ? -11.624 2.003 -7.505 1.00 96.56 93 LYS A C 1
ATOM 709 O O . LYS A 1 93 ? -12.686 2.155 -6.900 1.00 96.56 93 LYS A O 1
ATOM 714 N N . ILE A 1 94 ? -10.429 2.077 -6.915 1.00 97.38 94 ILE A N 1
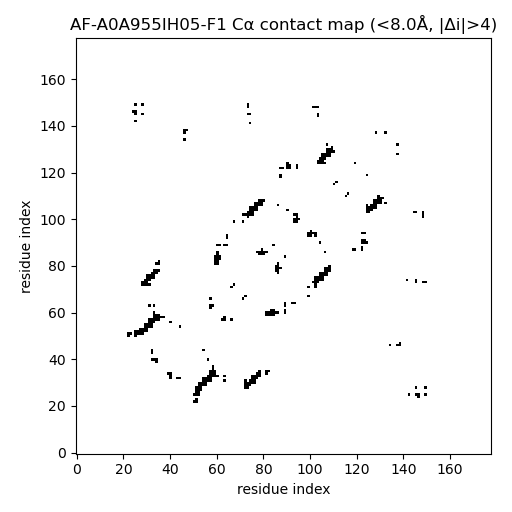ATOM 715 C CA . ILE A 1 94 ? -10.239 2.367 -5.487 1.00 97.38 94 ILE A CA 1
ATOM 716 C C . ILE A 1 94 ? -10.839 3.734 -5.144 1.00 97.38 94 ILE A C 1
ATOM 718 O O . ILE A 1 94 ? -11.671 3.831 -4.239 1.00 97.38 94 ILE A O 1
ATOM 722 N N . LYS A 1 95 ? -10.459 4.778 -5.889 1.00 96.25 95 LYS A N 1
ATOM 723 C CA . LYS A 1 95 ? -10.857 6.172 -5.644 1.00 96.25 95 LYS A CA 1
ATOM 724 C C . LYS A 1 95 ? -12.321 6.453 -5.990 1.00 96.25 95 LYS A C 1
ATOM 726 O O . LYS A 1 95 ? -12.960 7.277 -5.338 1.00 96.25 95 LYS A O 1
ATOM 731 N N . GLY A 1 96 ? -12.890 5.723 -6.947 1.00 96.12 96 GLY A N 1
ATOM 732 C CA . GLY A 1 96 ? -14.299 5.833 -7.332 1.00 96.12 96 GLY A CA 1
ATOM 733 C C . GLY A 1 96 ? -15.285 5.242 -6.318 1.00 96.12 96 GLY A C 1
ATOM 734 O O . GLY A 1 96 ? -16.445 5.656 -6.271 1.00 96.12 96 GLY A O 1
ATOM 735 N N . ASN A 1 97 ? -14.859 4.304 -5.469 1.00 95.81 97 ASN A N 1
ATOM 736 C CA . ASN A 1 97 ? -15.750 3.615 -4.535 1.00 95.81 97 ASN A CA 1
ATOM 737 C C . ASN A 1 97 ? -15.759 4.295 -3.142 1.00 95.81 97 ASN A C 1
ATOM 739 O O . ASN A 1 97 ? -14.710 4.419 -2.513 1.00 95.81 97 ASN A O 1
ATOM 743 N N . PRO A 1 98 ? -16.928 4.714 -2.602 1.00 94.81 98 PRO A N 1
ATOM 744 C CA . PRO A 1 98 ? -17.042 5.323 -1.270 1.00 94.81 98 PRO A CA 1
ATOM 745 C C . PRO A 1 98 ? -16.384 4.552 -0.127 1.00 94.81 98 PRO A C 1
ATOM 747 O O . PRO A 1 98 ? -15.906 5.170 0.816 1.00 94.81 98 PRO A O 1
ATOM 750 N N . ARG A 1 99 ? -16.350 3.218 -0.199 1.00 94.31 99 ARG A N 1
ATOM 751 C CA . ARG A 1 99 ? -15.773 2.374 0.856 1.00 94.31 99 ARG A CA 1
ATOM 752 C C . ARG A 1 99 ? -14.246 2.328 0.828 1.00 94.31 99 ARG A C 1
ATOM 754 O O . ARG A 1 99 ? -13.648 1.947 1.827 1.00 94.31 99 ARG A O 1
ATOM 761 N N . THR A 1 100 ? -13.633 2.671 -0.302 1.00 96.75 100 THR A N 1
ATOM 762 C CA . THR A 1 100 ? -12.192 2.504 -0.546 1.00 96.75 100 THR A CA 1
ATOM 763 C C . THR A 1 100 ? -11.504 3.795 -0.985 1.00 96.75 100 THR A C 1
ATOM 765 O O . THR A 1 100 ? -10.286 3.822 -1.090 1.00 96.75 100 THR A O 1
ATOM 768 N N . ARG A 1 101 ? -12.241 4.887 -1.221 1.00 96.12 101 ARG A N 1
ATOM 769 C CA . ARG A 1 101 ? -11.668 6.145 -1.733 1.00 96.12 101 ARG A CA 1
ATOM 770 C C . ARG A 1 101 ? -10.623 6.779 -0.821 1.00 96.12 101 ARG A C 1
ATOM 772 O O . ARG A 1 101 ? -9.759 7.507 -1.297 1.00 96.12 101 ARG A O 1
ATOM 779 N N . ASP A 1 102 ? -10.717 6.499 0.475 1.00 95.75 102 ASP A N 1
ATOM 780 C CA . ASP A 1 102 ? -9.802 7.017 1.490 1.00 95.75 102 ASP A CA 1
ATOM 781 C C . ASP A 1 102 ? -8.539 6.168 1.647 1.00 95.75 102 ASP A C 1
ATOM 783 O O . ASP A 1 102 ? -7.657 6.542 2.415 1.00 95.75 102 ASP A O 1
ATOM 787 N N . ILE A 1 103 ? -8.433 5.039 0.938 1.00 97.94 103 ILE A N 1
ATOM 788 C CA . ILE A 1 103 ? -7.191 4.270 0.855 1.00 97.94 103 ILE A CA 1
ATOM 789 C C . ILE A 1 103 ? -6.137 5.144 0.181 1.00 97.94 103 ILE A C 1
ATOM 791 O O . ILE A 1 103 ? -6.396 5.729 -0.875 1.00 97.94 103 ILE A O 1
ATOM 795 N N . VAL A 1 104 ? -4.951 5.214 0.782 1.00 98.00 104 VAL A N 1
ATOM 796 C CA . VAL A 1 104 ? -3.804 5.896 0.180 1.00 98.00 104 VAL A CA 1
ATOM 797 C C . VAL A 1 104 ? -3.244 5.026 -0.939 1.00 98.00 104 VAL A C 1
ATOM 799 O O . VAL A 1 104 ? -2.968 3.851 -0.723 1.00 98.00 104 VAL A O 1
ATOM 802 N N . VAL A 1 105 ? -3.033 5.586 -2.121 1.00 97.94 105 VAL A N 1
ATOM 803 C CA . VAL A 1 105 ? -2.423 4.907 -3.263 1.00 97.94 105 VAL A CA 1
ATOM 804 C C . VAL A 1 105 ? -1.125 5.621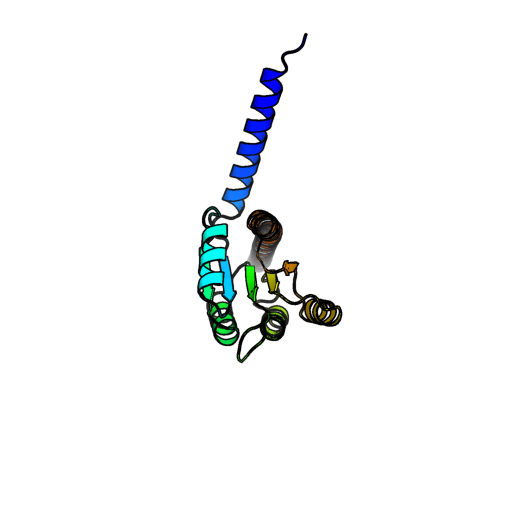 -3.612 1.00 97.94 105 VAL A C 1
ATOM 806 O O . VAL A 1 105 ? -1.129 6.804 -3.949 1.00 97.94 105 VAL A O 1
ATOM 809 N N . ILE A 1 106 ? -0.016 4.885 -3.539 1.00 96.56 106 ILE A N 1
ATOM 810 C CA . ILE A 1 106 ? 1.272 5.315 -4.081 1.00 96.56 106 ILE A CA 1
ATOM 811 C C . ILE A 1 106 ? 1.564 4.442 -5.295 1.00 96.56 106 ILE A C 1
ATOM 813 O O . ILE A 1 106 ? 1.726 3.224 -5.172 1.00 96.56 106 ILE A O 1
ATOM 817 N N . MET A 1 107 ? 1.655 5.059 -6.467 1.00 94.75 107 MET A N 1
ATOM 818 C CA . MET A 1 107 ? 2.040 4.341 -7.678 1.00 94.75 107 MET A CA 1
ATOM 819 C C . MET A 1 107 ? 3.546 4.100 -7.706 1.00 94.75 107 MET A C 1
ATOM 821 O O . MET A 1 107 ? 4.322 5.015 -7.458 1.00 94.75 107 MET A O 1
ATOM 825 N N . VAL A 1 108 ? 3.972 2.887 -8.043 1.00 93.56 108 VAL A N 1
ATOM 826 C CA . VAL A 1 108 ? 5.382 2.513 -8.191 1.00 93.56 108 VAL A CA 1
ATOM 827 C C . VAL A 1 108 ? 5.620 2.167 -9.652 1.00 93.56 108 VAL A C 1
ATOM 829 O O . VAL A 1 108 ? 5.174 1.129 -10.119 1.00 93.56 108 VAL A O 1
ATOM 832 N N . THR A 1 109 ? 6.292 3.028 -10.411 1.00 84.31 109 THR A N 1
ATOM 833 C CA . THR A 1 109 ? 6.289 2.919 -11.876 1.00 84.31 109 THR A CA 1
ATOM 834 C C . THR A 1 109 ? 7.653 3.160 -12.514 1.00 84.31 109 THR A C 1
ATOM 836 O O . THR A 1 109 ? 8.483 3.892 -11.985 1.00 84.31 109 THR A O 1
ATOM 839 N N . ALA A 1 110 ? 7.885 2.534 -13.668 1.00 85.25 110 ALA A N 1
ATOM 840 C CA . ALA A 1 110 ? 9.007 2.838 -14.563 1.00 85.25 110 ALA A CA 1
ATOM 841 C C . ALA A 1 110 ? 8.637 3.881 -15.640 1.00 85.25 110 ALA A C 1
ATOM 843 O O . ALA A 1 110 ? 9.414 4.132 -16.557 1.00 85.25 110 ALA A O 1
ATOM 844 N N . LEU A 1 111 ? 7.427 4.443 -15.568 1.00 78.06 111 LEU A N 1
ATOM 845 C CA . LEU A 1 111 ? 6.950 5.463 -16.493 1.00 78.06 111 LEU A CA 1
ATOM 846 C C . LEU A 1 111 ? 7.614 6.815 -16.200 1.00 78.06 111 LEU A C 1
ATOM 848 O O . LEU A 1 111 ? 7.751 7.217 -15.044 1.00 78.06 111 LEU A O 1
ATOM 852 N N . HIS A 1 112 ? 8.015 7.510 -17.263 1.00 69.31 112 HIS A N 1
ATOM 853 C CA . HIS A 1 112 ? 8.751 8.777 -17.191 1.00 69.31 112 HIS A CA 1
ATOM 854 C C . HIS A 1 112 ? 8.248 9.824 -18.198 1.00 69.31 112 HIS A C 1
ATOM 856 O O . HIS A 1 112 ? 8.852 10.892 -18.320 1.00 69.31 112 HIS A O 1
ATOM 862 N N . GLU A 1 113 ? 7.173 9.544 -18.940 1.00 67.62 113 GLU A N 1
ATOM 863 C CA . GLU A 1 113 ? 6.662 10.458 -19.961 1.00 67.62 113 GLU A CA 1
ATOM 864 C C . GLU A 1 113 ? 5.634 11.438 -19.384 1.00 67.62 113 GLU A C 1
ATOM 866 O O . GLU A 1 113 ? 4.909 11.134 -18.438 1.00 67.62 113 GLU A O 1
ATOM 871 N N . VAL A 1 114 ? 5.538 12.631 -19.981 1.00 61.41 114 VAL A N 1
ATOM 872 C CA . VAL A 1 114 ? 4.612 13.694 -19.539 1.00 61.41 114 VAL A CA 1
ATOM 873 C C . VAL A 1 114 ? 3.160 13.200 -19.494 1.00 61.41 114 VAL A C 1
ATOM 875 O O . VAL A 1 114 ? 2.446 13.494 -18.539 1.00 61.41 114 VAL A O 1
ATOM 878 N N . GLY A 1 115 ? 2.743 12.388 -20.471 1.00 70.50 115 GLY A N 1
ATOM 879 C CA . GLY A 1 115 ? 1.389 11.825 -20.517 1.00 70.50 115 GLY A CA 1
ATOM 880 C C . GLY A 1 115 ? 1.087 10.836 -19.385 1.00 70.50 115 GLY A C 1
ATOM 881 O O . GLY A 1 115 ? -0.071 10.670 -19.005 1.00 70.50 115 GLY A O 1
ATOM 882 N N . ASP A 1 116 ? 2.104 10.212 -18.790 1.00 74.25 116 ASP A N 1
ATOM 883 C CA . ASP A 1 116 ? 1.908 9.308 -17.656 1.00 74.25 116 ASP A CA 1
ATOM 884 C C . ASP A 1 116 ? 1.642 10.073 -16.358 1.00 74.25 116 ASP A C 1
ATOM 886 O O . ASP A 1 116 ? 0.874 9.600 -15.520 1.00 74.25 116 ASP A O 1
ATOM 890 N N . TYR A 1 117 ? 2.201 11.279 -16.211 1.00 68.62 117 TYR A N 1
ATOM 891 C CA . TYR A 1 117 ? 1.898 12.163 -15.082 1.00 68.62 117 TYR A CA 1
ATOM 892 C C . TYR A 1 117 ? 0.466 12.698 -15.139 1.00 68.62 117 TYR A C 1
ATOM 894 O O . TYR A 1 117 ? -0.202 12.750 -14.106 1.00 68.62 117 TYR A O 1
ATOM 902 N N . GLU A 1 118 ? -0.027 13.050 -16.329 1.00 77.00 118 GLU A N 1
ATOM 903 C CA . GLU A 1 118 ? -1.427 13.457 -16.521 1.00 77.00 118 GLU A CA 1
ATOM 904 C C . GLU A 1 118 ? -2.379 12.312 -16.155 1.00 77.00 118 GLU A C 1
ATOM 906 O O . GLU A 1 118 ? -3.284 12.489 -15.340 1.00 77.00 118 GLU A O 1
ATOM 911 N N . ARG A 1 119 ? -2.109 11.098 -16.646 1.00 78.00 119 ARG A N 1
ATOM 912 C CA . ARG A 1 119 ? -2.897 9.902 -16.302 1.00 78.00 119 ARG A CA 1
ATOM 913 C C . ARG A 1 119 ? -2.823 9.551 -14.817 1.00 78.00 119 ARG A C 1
ATOM 915 O O . ARG A 1 119 ? -3.827 9.143 -14.233 1.00 78.00 119 ARG A O 1
ATOM 922 N N . ALA A 1 120 ? -1.657 9.720 -14.192 1.00 72.44 120 ALA A N 1
ATOM 923 C CA . ALA A 1 120 ? -1.499 9.537 -12.753 1.00 72.44 120 ALA A CA 1
ATOM 924 C C . ALA A 1 120 ? -2.372 10.525 -11.978 1.00 72.44 120 ALA A C 1
ATOM 926 O O . ALA A 1 120 ? -3.124 10.110 -11.094 1.00 72.44 120 ALA A O 1
ATOM 927 N N . HIS A 1 121 ? -2.345 11.801 -12.360 1.00 77.12 121 HIS A N 1
ATOM 928 C CA . HIS A 1 121 ? -3.186 12.828 -11.757 1.00 77.12 121 HIS A CA 1
ATOM 929 C C . HIS A 1 121 ? -4.683 12.513 -11.907 1.00 77.12 121 HIS A C 1
ATOM 931 O O . HIS A 1 121 ? -5.418 12.514 -10.920 1.00 77.12 121 HIS A O 1
ATOM 937 N N . GLU A 1 122 ? -5.129 12.155 -13.112 1.00 86.12 122 GLU A N 1
ATOM 938 C CA . GLU A 1 122 ? -6.532 11.820 -13.394 1.00 86.12 122 GLU A CA 1
ATOM 939 C C . GLU A 1 122 ? -7.016 10.560 -12.665 1.00 86.12 122 GLU A C 1
ATOM 941 O O . GLU A 1 122 ? -8.205 10.414 -12.379 1.00 86.12 122 GLU A O 1
ATOM 946 N N . SER A 1 123 ? -6.106 9.639 -12.337 1.00 84.94 123 SER A N 1
ATOM 947 C CA . SER A 1 123 ? -6.441 8.422 -11.590 1.00 84.94 123 SER A CA 1
ATOM 948 C C . SER A 1 123 ? -6.750 8.664 -10.107 1.00 84.94 123 SER A C 1
ATOM 950 O O . SER A 1 123 ? -7.314 7.783 -9.452 1.00 84.94 123 SER A O 1
ATOM 952 N N . GLY A 1 124 ? -6.402 9.843 -9.579 1.00 88.81 124 GLY A N 1
ATOM 953 C CA . GLY A 1 124 ? -6.579 10.206 -8.174 1.00 88.81 124 GLY A CA 1
ATOM 954 C C . GLY A 1 124 ? -5.538 9.601 -7.230 1.00 88.81 124 GLY A C 1
ATOM 955 O O . GLY A 1 124 ? -5.832 9.455 -6.045 1.00 88.81 124 GLY A O 1
ATOM 956 N N . THR A 1 125 ? -4.358 9.223 -7.737 1.00 92.88 125 THR A N 1
ATOM 957 C CA . THR A 1 125 ? -3.235 8.752 -6.905 1.00 92.88 125 THR A CA 1
ATOM 958 C C . THR A 1 125 ? -2.819 9.810 -5.880 1.00 92.88 125 THR A C 1
ATOM 960 O O . THR A 1 125 ? -2.896 11.007 -6.161 1.00 92.88 125 THR A O 1
ATOM 963 N N . ASP A 1 126 ? -2.356 9.385 -4.703 1.00 95.00 126 ASP A N 1
ATOM 964 C CA . ASP A 1 126 ? -1.897 10.310 -3.658 1.00 95.00 126 ASP A CA 1
ATOM 965 C C . ASP A 1 126 ? -0.411 10.655 -3.814 1.00 95.00 126 ASP A C 1
ATOM 967 O O . ASP A 1 126 ? 0.004 11.758 -3.464 1.00 95.00 126 ASP A O 1
ATOM 971 N N . ASP A 1 127 ? 0.390 9.722 -4.338 1.00 93.69 127 ASP A N 1
ATOM 972 C CA . ASP A 1 127 ? 1.820 9.926 -4.594 1.00 93.69 127 ASP A CA 1
ATOM 973 C C . ASP A 1 127 ? 2.348 8.956 -5.668 1.00 93.69 127 ASP A C 1
ATOM 975 O O . ASP A 1 127 ? 1.636 8.053 -6.133 1.00 93.69 127 ASP A O 1
ATOM 979 N N . PHE A 1 128 ? 3.610 9.136 -6.059 1.00 91.50 128 PHE A N 1
ATOM 980 C CA . PHE A 1 128 ? 4.333 8.279 -6.990 1.00 91.50 128 PHE A CA 1
ATOM 981 C C . PHE A 1 128 ? 5.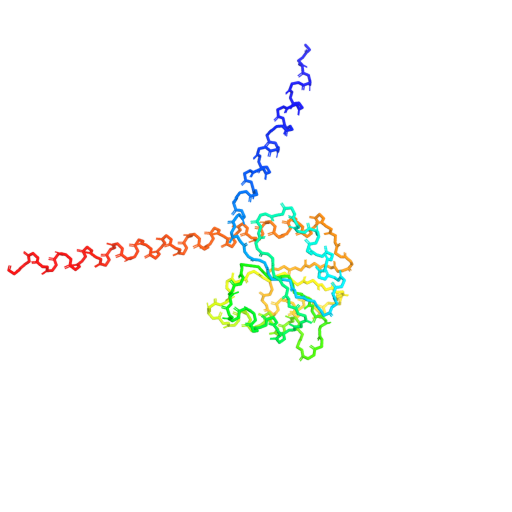776 8.001 -6.539 1.00 91.50 128 PHE A C 1
ATOM 983 O O . PHE A 1 128 ? 6.450 8.795 -5.885 1.00 91.50 128 PHE A O 1
ATOM 990 N N . LEU A 1 129 ? 6.282 6.839 -6.930 1.00 91.81 129 LEU A N 1
ATOM 991 C CA . LEU A 1 129 ? 7.653 6.377 -6.771 1.00 91.81 129 LEU A CA 1
ATOM 992 C C . LEU A 1 129 ? 8.144 5.889 -8.127 1.00 91.81 129 LEU A C 1
ATOM 994 O O . LEU A 1 129 ? 7.443 5.158 -8.828 1.00 91.81 129 LEU A O 1
ATOM 998 N N . THR A 1 130 ? 9.363 6.275 -8.484 1.00 90.44 130 THR A N 1
ATOM 999 C CA . THR A 1 130 ? 9.995 5.775 -9.705 1.00 90.44 130 THR A CA 1
ATOM 1000 C C . THR A 1 130 ? 10.784 4.505 -9.409 1.00 90.44 130 THR A C 1
ATOM 1002 O O . THR A 1 130 ? 11.393 4.360 -8.347 1.00 90.44 130 THR A O 1
ATOM 1005 N N . LYS A 1 131 ? 10.754 3.558 -10.345 1.00 90.19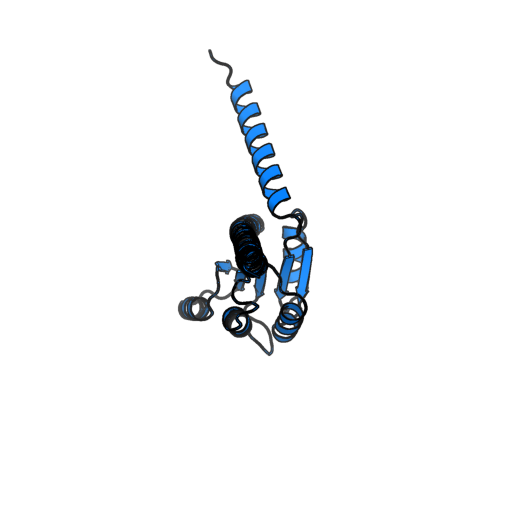 131 LYS A N 1
ATOM 1006 C CA . LYS A 1 131 ? 11.643 2.395 -10.343 1.00 90.19 131 LYS A CA 1
ATOM 1007 C C . LYS A 1 131 ? 13.012 2.821 -10.915 1.00 90.19 131 LYS A C 1
ATOM 1009 O O . LYS A 1 131 ? 13.037 3.576 -11.885 1.00 90.19 131 LYS A O 1
ATOM 1014 N N . PRO A 1 132 ? 14.147 2.337 -10.371 1.00 92.44 132 PRO A N 1
ATOM 1015 C CA . PRO A 1 132 ? 14.270 1.385 -9.265 1.00 92.44 132 PRO A CA 1
ATOM 1016 C C . PRO A 1 132 ? 13.922 2.008 -7.906 1.00 92.44 132 PRO A C 1
ATOM 1018 O O . PRO A 1 132 ? 14.339 3.120 -7.594 1.00 92.44 132 PRO A O 1
ATOM 1021 N N . VAL A 1 133 ? 13.184 1.259 -7.081 1.00 93.19 133 VAL A N 1
ATOM 1022 C CA . VAL A 1 133 ? 12.675 1.757 -5.797 1.00 93.19 133 VAL A CA 1
ATOM 1023 C C . VAL A 1 133 ? 13.826 2.012 -4.828 1.00 93.19 133 VAL A C 1
ATOM 1025 O O . VAL A 1 133 ? 14.570 1.098 -4.470 1.00 93.19 133 VAL A O 1
ATOM 1028 N N . ASN A 1 134 ? 13.948 3.249 -4.352 1.00 94.75 134 ASN A N 1
ATOM 1029 C CA . ASN A 1 134 ? 14.880 3.595 -3.288 1.00 94.75 134 ASN A CA 1
ATOM 1030 C C . ASN A 1 134 ? 14.262 3.295 -1.910 1.00 94.75 134 ASN A C 1
ATOM 1032 O O . ASN A 1 134 ? 13.186 3.796 -1.584 1.00 94.75 134 ASN A O 1
ATOM 1036 N N . LYS A 1 135 ? 14.959 2.516 -1.069 1.00 95.19 135 LYS A N 1
ATOM 1037 C CA . LYS A 1 135 ? 14.472 2.129 0.270 1.00 95.19 135 LYS A CA 1
ATOM 1038 C C . LYS A 1 135 ? 14.137 3.325 1.165 1.00 95.19 135 LYS A C 1
ATOM 1040 O O . LYS A 1 135 ? 13.118 3.303 1.850 1.00 95.19 135 LYS A O 1
ATOM 1045 N N . LEU A 1 136 ? 15.000 4.341 1.198 1.00 94.38 136 LEU A N 1
ATOM 1046 C CA . LEU A 1 136 ? 14.815 5.499 2.073 1.00 94.38 136 LEU A CA 1
ATOM 1047 C C . LEU A 1 136 ? 13.617 6.334 1.616 1.00 94.38 136 LEU A C 1
ATOM 1049 O O . LEU A 1 136 ? 12.773 6.689 2.434 1.00 94.38 136 LEU A O 1
ATOM 1053 N N . GLU A 1 137 ? 13.522 6.593 0.314 1.00 94.88 137 GLU A N 1
ATOM 1054 C CA . GLU A 1 137 ? 12.407 7.334 -0.283 1.00 94.88 137 GLU A CA 1
ATOM 1055 C C . GLU A 1 137 ? 11.067 6.625 -0.044 1.00 94.88 137 GLU A C 1
ATOM 1057 O O . GLU A 1 137 ? 10.109 7.250 0.414 1.00 94.88 137 GLU A O 1
ATOM 1062 N N . LEU A 1 138 ? 11.032 5.305 -0.262 1.00 95.75 138 LEU A N 1
ATOM 1063 C CA . LEU A 1 138 ? 9.867 4.470 0.012 1.00 95.75 138 LEU A CA 1
ATOM 1064 C C . LEU A 1 138 ? 9.426 4.589 1.475 1.00 95.75 138 LEU A C 1
ATOM 1066 O O . LEU A 1 138 ? 8.256 4.852 1.749 1.00 95.75 138 LEU A O 1
ATOM 1070 N N . LEU A 1 139 ? 10.357 4.409 2.416 1.00 94.75 139 LEU A N 1
ATOM 1071 C CA . LEU A 1 139 ? 10.056 4.458 3.847 1.00 94.75 139 LEU A CA 1
ATOM 1072 C C . LEU A 1 139 ? 9.523 5.824 4.276 1.00 94.75 139 LEU A C 1
ATOM 1074 O O . LEU A 1 139 ? 8.564 5.878 5.042 1.00 94.75 139 LEU A O 1
ATOM 1078 N N . ILE A 1 140 ? 10.119 6.914 3.789 1.00 93.81 140 ILE A N 1
ATOM 1079 C CA . ILE A 1 140 ? 9.673 8.272 4.115 1.00 93.81 140 ILE A CA 1
ATOM 1080 C C . ILE A 1 140 ? 8.237 8.482 3.625 1.00 93.81 140 ILE A C 1
ATOM 1082 O O . ILE A 1 140 ? 7.371 8.826 4.430 1.00 93.81 140 ILE A O 1
ATOM 1086 N N . ARG A 1 141 ? 7.955 8.205 2.343 1.00 95.25 141 ARG A N 1
ATOM 1087 C CA . ARG A 1 141 ? 6.614 8.397 1.763 1.00 95.25 141 ARG A CA 1
ATOM 1088 C C . ARG A 1 141 ? 5.555 7.542 2.450 1.00 95.25 141 ARG A C 1
ATOM 1090 O O . ARG A 1 141 ? 4.513 8.063 2.849 1.00 95.25 141 ARG A O 1
ATOM 1097 N N . VAL A 1 142 ? 5.838 6.253 2.649 1.00 95.88 142 VAL A N 1
ATOM 1098 C CA . VAL A 1 142 ? 4.910 5.321 3.307 1.00 95.88 142 VAL A CA 1
ATOM 1099 C C . VAL A 1 142 ? 4.595 5.776 4.729 1.00 95.88 142 VAL A C 1
ATOM 1101 O O . VAL A 1 142 ? 3.421 5.849 5.085 1.00 95.88 142 VAL A O 1
ATOM 1104 N N . LYS A 1 143 ? 5.606 6.132 5.534 1.00 94.31 143 LYS A N 1
ATOM 1105 C CA . LYS A 1 143 ? 5.391 6.609 6.910 1.00 94.31 143 LYS A CA 1
ATOM 1106 C C . LYS A 1 143 ? 4.546 7.882 6.940 1.00 94.31 143 LYS A C 1
ATOM 1108 O O . LYS A 1 143 ? 3.566 7.943 7.681 1.00 94.31 143 LYS A O 1
ATOM 1113 N N . SER A 1 144 ? 4.903 8.879 6.130 1.00 93.38 144 SER A N 1
ATOM 1114 C CA . SER A 1 144 ? 4.206 10.168 6.102 1.00 93.38 144 SER A CA 1
ATOM 1115 C C . SER A 1 144 ? 2.736 10.017 5.716 1.00 93.38 144 SER A C 1
ATOM 1117 O O . SER A 1 144 ? 1.863 10.540 6.410 1.00 93.38 144 SER A O 1
ATOM 1119 N N . LEU A 1 145 ? 2.444 9.273 4.648 1.00 95.44 145 LEU A N 1
ATOM 1120 C CA . LEU A 1 145 ? 1.074 9.137 4.156 1.00 95.44 145 LEU A CA 1
ATOM 1121 C C . LEU A 1 145 ? 0.225 8.201 5.023 1.00 95.44 145 LEU A C 1
ATOM 1123 O O . LEU A 1 145 ? -0.949 8.496 5.261 1.00 95.44 145 LEU A O 1
ATOM 1127 N N . LEU A 1 146 ? 0.805 7.125 5.570 1.00 94.44 146 LEU A N 1
ATOM 1128 C CA . LEU A 1 146 ? 0.099 6.290 6.545 1.00 94.44 146 LEU A CA 1
ATOM 1129 C C . LEU A 1 146 ? -0.291 7.085 7.784 1.00 94.44 146 LEU A C 1
ATOM 1131 O O . LEU A 1 146 ? -1.428 6.971 8.233 1.00 94.44 146 LEU A O 1
ATOM 1135 N N . ARG A 1 147 ? 0.599 7.932 8.312 1.00 92.75 147 ARG A N 1
ATOM 1136 C CA . ARG A 1 147 ? 0.279 8.769 9.474 1.00 92.75 147 ARG A CA 1
ATOM 1137 C C . ARG A 1 147 ? -0.944 9.647 9.213 1.00 92.75 147 ARG A C 1
ATOM 1139 O O . ARG A 1 147 ? -1.876 9.663 10.014 1.00 92.75 147 ARG A O 1
ATOM 1146 N N . VAL A 1 148 ? -0.990 10.311 8.056 1.00 92.81 148 VAL A N 1
ATOM 1147 C CA . VAL A 1 148 ? -2.150 11.119 7.643 1.00 92.81 148 VAL A CA 1
ATOM 1148 C C . VAL A 1 148 ? -3.420 10.265 7.563 1.00 92.81 148 VAL A C 1
ATOM 1150 O O . VAL A 1 148 ? -4.464 10.658 8.093 1.00 92.81 148 VAL A O 1
ATOM 1153 N N . ARG A 1 149 ? -3.344 9.073 6.959 1.00 94.44 149 ARG A N 1
ATOM 1154 C CA . ARG A 1 149 ? -4.484 8.153 6.848 1.00 94.44 149 ARG A CA 1
ATOM 1155 C C . ARG A 1 149 ? -5.014 7.703 8.207 1.00 94.44 149 ARG A C 1
ATOM 1157 O O . ARG A 1 149 ? -6.231 7.701 8.415 1.00 94.44 149 ARG A O 1
ATOM 1164 N N . LEU A 1 150 ? -4.126 7.325 9.121 1.00 92.75 150 LEU A N 1
ATOM 1165 C CA . LEU A 1 150 ? -4.491 6.828 10.446 1.00 92.75 150 LEU A CA 1
ATOM 1166 C C . LEU A 1 150 ? -5.128 7.927 11.298 1.00 92.75 150 LEU A C 1
ATOM 1168 O O . LEU A 1 150 ? -6.162 7.680 11.919 1.00 92.75 150 LEU A O 1
ATOM 1172 N N . LEU A 1 151 ? -4.594 9.150 11.250 1.00 91.50 151 LEU A N 1
ATOM 1173 C CA . LEU A 1 151 ? -5.206 10.312 11.902 1.00 91.50 151 LEU A CA 1
ATOM 1174 C C . LEU A 1 151 ? -6.611 10.589 11.355 1.00 91.50 151 LEU A C 1
ATOM 1176 O O . LEU A 1 151 ? -7.548 10.817 12.121 1.00 91.50 151 LEU A O 1
ATOM 1180 N N . LYS A 1 152 ? -6.792 10.506 10.031 1.00 91.31 152 LYS A N 1
ATOM 1181 C CA . LYS A 1 152 ? -8.111 10.662 9.406 1.00 91.31 152 LYS A CA 1
ATOM 1182 C C . LYS A 1 152 ? -9.094 9.585 9.885 1.00 91.31 152 LYS A C 1
ATOM 1184 O O . LYS A 1 152 ? -10.211 9.915 10.278 1.00 91.31 152 LYS A O 1
ATOM 1189 N N . ARG A 1 153 ? -8.655 8.322 9.940 1.00 90.44 153 ARG A N 1
ATOM 1190 C CA . ARG A 1 153 ? -9.448 7.185 10.446 1.00 90.44 153 ARG A CA 1
ATOM 1191 C C . ARG A 1 153 ? -9.864 7.378 11.908 1.00 90.44 153 ARG A C 1
ATOM 1193 O O . ARG A 1 153 ? -11.005 7.095 12.264 1.00 90.44 153 ARG A O 1
ATOM 1200 N N . GLN A 1 154 ? -8.958 7.872 12.753 1.00 90.38 154 GLN A N 1
ATOM 1201 C CA . GLN A 1 154 ? -9.246 8.184 14.158 1.00 90.38 154 GLN A CA 1
ATOM 1202 C C . GLN A 1 154 ? -10.274 9.312 14.289 1.00 90.38 154 GLN A C 1
ATOM 1204 O O . GLN A 1 154 ? -11.218 9.192 15.068 1.00 90.38 154 GLN A O 1
ATOM 1209 N N . LEU A 1 155 ? -10.137 10.381 13.499 1.00 90.88 155 LEU A N 1
ATOM 1210 C CA . LEU A 1 155 ? -11.097 11.485 13.483 1.00 90.88 155 LEU A CA 1
ATOM 1211 C C . LEU A 1 155 ? -12.490 11.025 13.031 1.00 90.88 155 LEU A C 1
ATOM 1213 O O . LEU A 1 155 ? -13.492 11.441 13.608 1.00 90.88 155 LEU A O 1
ATOM 1217 N N . GLU A 1 156 ? -12.566 10.165 12.015 1.00 90.25 156 GLU A N 1
ATOM 1218 C CA . GLU A 1 156 ? -13.818 9.555 11.550 1.00 90.25 156 GLU A CA 1
ATOM 1219 C C . GLU A 1 156 ? -14.474 8.704 12.645 1.00 90.25 156 GLU A C 1
ATOM 1221 O O . GLU A 1 156 ? -15.675 8.834 12.889 1.00 90.25 156 GLU A O 1
ATOM 1226 N N . ALA A 1 157 ? -13.687 7.884 13.348 1.00 89.19 157 ALA A N 1
ATOM 1227 C CA . ALA A 1 157 ? -14.171 7.076 14.464 1.00 89.19 157 ALA A CA 1
ATOM 1228 C C . ALA A 1 157 ? -14.693 7.946 15.620 1.00 89.19 157 ALA A C 1
ATOM 1230 O O . ALA A 1 157 ? -15.798 7.711 16.109 1.00 89.19 157 ALA A O 1
ATOM 1231 N N . LEU A 1 158 ? -13.951 8.992 16.001 1.00 90.81 158 LEU A N 1
ATOM 1232 C CA . LEU A 1 158 ? -14.351 9.919 17.060 1.00 90.81 158 LEU A CA 1
ATOM 1233 C C . LEU A 1 158 ? -15.625 10.687 16.695 1.00 90.81 158 LEU A C 1
ATOM 1235 O O . LEU A 1 158 ? -16.535 10.798 17.511 1.00 90.81 158 LEU A O 1
ATOM 1239 N N . ARG A 1 159 ? -15.726 11.184 15.456 1.00 91.31 159 ARG A N 1
ATOM 1240 C CA . ARG A 1 159 ? -16.942 11.850 14.962 1.00 91.31 159 ARG A CA 1
ATOM 1241 C C . ARG A 1 159 ? -18.157 10.935 15.044 1.00 91.31 159 ARG A C 1
ATOM 1243 O O . ARG A 1 159 ? -19.227 11.387 15.436 1.00 91.31 159 ARG A O 1
ATOM 1250 N N . LYS A 1 160 ? -17.989 9.657 14.696 1.00 89.06 160 LYS A N 1
ATOM 1251 C CA . LYS A 1 160 ? -19.061 8.664 14.781 1.00 89.06 160 LYS A CA 1
ATOM 1252 C C . LYS A 1 160 ? -19.475 8.389 16.228 1.00 89.06 160 LYS A C 1
ATOM 1254 O O . LYS A 1 160 ? -20.665 8.252 16.483 1.00 89.06 160 LYS A O 1
ATOM 1259 N N . GLN A 1 161 ? -18.518 8.338 17.155 1.00 89.06 161 GLN A N 1
ATOM 1260 C CA . GLN A 1 161 ? -18.797 8.165 18.581 1.00 89.06 161 GLN A CA 1
ATOM 1261 C C . GLN A 1 161 ? -19.576 9.360 19.144 1.00 89.06 161 GLN A C 1
ATOM 1263 O O . GLN A 1 161 ? -20.651 9.173 19.697 1.00 89.06 161 GLN A O 1
ATOM 1268 N N . LEU A 1 162 ? -19.105 10.586 18.894 1.00 87.75 162 LEU A N 1
ATOM 1269 C CA . LEU A 1 162 ? -19.792 11.804 19.334 1.00 87.75 162 LEU A CA 1
ATOM 1270 C C . LEU A 1 162 ? -21.212 11.910 18.759 1.00 87.75 162 LEU A C 1
ATOM 1272 O O . LEU A 1 162 ? -22.126 12.307 19.474 1.00 87.75 162 LEU A O 1
ATOM 1276 N N . ALA A 1 163 ? -21.413 11.550 17.488 1.00 85.12 163 ALA A N 1
ATOM 1277 C CA . ALA A 1 163 ? -22.742 11.542 16.875 1.00 85.12 163 ALA A CA 1
ATOM 1278 C C . ALA A 1 163 ? -23.671 10.476 17.485 1.00 85.12 163 ALA A C 1
ATOM 1280 O O . ALA A 1 163 ? -24.865 10.721 17.625 1.00 85.12 163 ALA A O 1
ATOM 1281 N N . GLY A 1 164 ? -23.132 9.311 17.861 1.00 76.06 164 GLY A N 1
ATOM 1282 C CA . GLY A 1 164 ? -23.886 8.263 18.554 1.00 76.06 164 GLY A CA 1
ATOM 1283 C C . GLY A 1 164 ? -24.288 8.659 19.977 1.00 76.06 164 GLY A C 1
ATOM 1284 O O . GLY A 1 164 ? -25.412 8.384 20.383 1.00 76.06 164 GLY A O 1
ATOM 1285 N N . ASP A 1 165 ? -23.407 9.360 20.696 1.00 70.06 165 ASP A N 1
ATOM 1286 C CA . ASP A 1 165 ? -23.662 9.808 22.070 1.00 70.06 165 ASP A CA 1
ATOM 1287 C C . ASP A 1 165 ? -24.755 10.896 22.142 1.00 70.06 165 ASP A C 1
ATOM 1289 O O . ASP A 1 165 ? -25.508 10.937 23.110 1.00 70.06 165 ASP A O 1
ATOM 1293 N N . HIS A 1 166 ? -24.891 11.748 21.115 1.00 59.41 166 HIS A N 1
ATOM 1294 C CA . HIS A 1 166 ? -25.959 12.762 21.063 1.00 59.41 166 HIS A CA 1
ATOM 1295 C C . HIS A 1 166 ? -27.329 12.163 20.716 1.00 59.41 166 HIS A C 1
ATOM 1297 O O . HIS A 1 166 ? -28.327 12.578 21.294 1.00 59.41 166 HIS A O 1
ATOM 1303 N N . ALA A 1 167 ? -27.388 11.154 19.839 1.00 58.25 167 ALA A N 1
ATOM 1304 C CA . ALA A 1 167 ? -28.646 10.475 19.515 1.00 58.25 167 ALA A CA 1
ATOM 1305 C C . ALA A 1 167 ? -29.262 9.766 20.739 1.00 58.25 167 ALA A C 1
ATOM 1307 O O . ALA A 1 167 ? -30.475 9.740 20.889 1.00 58.25 167 ALA A O 1
ATOM 1308 N N . GLY A 1 168 ? -28.429 9.244 21.650 1.00 55.81 168 GLY A N 1
ATOM 1309 C CA . GLY A 1 168 ? -28.901 8.628 22.894 1.00 55.81 168 GLY A CA 1
ATOM 1310 C C . GLY A 1 168 ? -29.377 9.616 23.967 1.00 55.81 168 GLY A C 1
ATOM 1311 O O . GLY A 1 168 ? -30.038 9.190 24.911 1.00 55.81 168 GLY A O 1
ATOM 1312 N N . LEU A 1 169 ? -29.042 10.908 23.854 1.00 56.78 169 LEU A N 1
ATOM 1313 C CA . LEU A 1 169 ? -29.493 11.940 24.794 1.00 56.78 169 LEU A CA 1
ATOM 1314 C C . LEU A 1 169 ? -30.872 12.498 24.408 1.00 56.78 169 LEU A C 1
ATOM 1316 O O . LEU A 1 169 ? -31.687 12.733 25.296 1.00 56.78 169 LEU A O 1
ATOM 1320 N N . ASP A 1 170 ? -31.139 12.651 23.106 1.00 54.56 170 ASP A N 1
ATOM 1321 C CA . ASP A 1 170 ? -32.451 13.078 22.597 1.00 54.56 170 ASP A CA 1
ATOM 1322 C C . ASP A 1 170 ? -33.530 12.009 22.880 1.00 54.56 170 ASP A C 1
ATOM 1324 O O . ASP A 1 170 ? -34.595 12.340 23.399 1.00 54.56 170 ASP A O 1
ATOM 1328 N N . ASP A 1 171 ? -33.220 10.719 22.682 1.00 54.06 171 ASP A N 1
ATOM 1329 C CA . ASP A 1 171 ? -34.140 9.607 22.990 1.00 54.06 171 ASP A CA 1
ATOM 1330 C C . ASP A 1 171 ? -34.443 9.472 24.500 1.00 54.06 171 ASP A C 1
ATOM 1332 O O . ASP A 1 171 ? -35.506 8.992 24.891 1.00 54.06 171 ASP A O 1
ATOM 1336 N N . ALA A 1 172 ? -33.516 9.878 25.376 1.00 55.97 172 ALA A N 1
ATOM 1337 C CA . ALA A 1 172 ? -33.714 9.834 26.827 1.00 55.97 172 ALA A CA 1
ATOM 1338 C C . ALA A 1 172 ? -34.567 11.005 27.345 1.00 55.97 172 ALA A C 1
ATOM 1340 O O . ALA A 1 172 ? -35.223 10.865 28.376 1.00 55.97 172 ALA A O 1
ATOM 1341 N N . MET A 1 173 ? -34.577 12.137 26.634 1.00 53.38 173 MET A N 1
ATOM 1342 C CA . MET A 1 173 ? -35.399 13.300 26.978 1.00 53.38 173 MET A CA 1
ATOM 1343 C C . MET A 1 173 ? -36.867 13.139 26.557 1.00 53.38 173 MET A C 1
ATOM 1345 O O . MET A 1 173 ? -37.734 13.694 27.225 1.00 53.38 173 MET A O 1
ATOM 1349 N N . GLU A 1 174 ? -37.173 12.346 25.523 1.00 53.19 174 GLU A N 1
ATOM 1350 C CA . GLU A 1 174 ? -38.565 12.043 25.135 1.00 53.19 174 GLU A CA 1
ATOM 1351 C C . GLU A 1 174 ? -39.278 11.077 26.106 1.00 53.19 174 GLU A C 1
ATOM 1353 O O . GLU A 1 174 ? -40.503 11.035 26.137 1.00 53.19 174 GLU A O 1
ATOM 1358 N N . ILE A 1 175 ? -38.542 10.321 26.932 1.00 55.97 175 ILE A N 1
ATOM 1359 C CA . ILE A 1 175 ? -39.124 9.344 27.877 1.00 55.97 175 ILE A CA 1
ATOM 1360 C C . ILE A 1 175 ? -39.520 9.993 29.222 1.00 55.97 175 ILE A C 1
ATOM 1362 O O . ILE A 1 175 ? -40.306 9.416 29.968 1.00 55.97 175 ILE A O 1
ATOM 1366 N N . GLU A 1 176 ? -39.021 11.191 29.546 1.00 53.00 176 GLU A N 1
ATOM 1367 C CA . GLU A 1 176 ? -39.358 11.898 30.798 1.00 53.00 176 GLU A CA 1
ATOM 1368 C C . GLU A 1 176 ? -40.605 12.808 30.704 1.00 53.00 176 GLU A C 1
ATOM 1370 O O . GLU A 1 176 ? -40.977 13.413 31.712 1.00 53.00 176 GLU A O 1
ATOM 1375 N N . GLU A 1 177 ? -41.279 12.899 29.547 1.00 51.19 177 GLU A N 1
ATOM 1376 C CA . GLU A 1 177 ? -42.503 13.713 29.375 1.00 51.19 177 GLU A CA 1
ATOM 1377 C C . GLU A 1 177 ? -43.843 12.938 29.462 1.00 51.19 177 GLU A C 1
ATOM 1379 O O . GLU A 1 177 ? -44.894 13.579 29.375 1.00 51.19 177 GLU A O 1
ATOM 1384 N N . ASP A 1 178 ? -43.839 11.619 29.714 1.00 41.16 178 ASP A N 1
ATOM 1385 C CA . ASP A 1 178 ? -45.059 10.789 29.888 1.00 41.16 178 ASP A CA 1
ATOM 1386 C C . ASP A 1 178 ? -45.385 10.422 31.356 1.00 41.16 178 ASP A C 1
ATOM 1388 O O . ASP A 1 178 ? -44.489 9.953 32.100 1.00 41.16 178 ASP A O 1
#

Mean predicted aligned error: 9.76 Å

pLDDT: mean 84.25, std 16.95, range [41.16, 98.69]

Foldseek 3Di:
DDDPVVVVVVVVVVVVVVVVVLQVLCAAAEEEEEELDPVLVVVLCVLCVPHNYHYHYDNFLVRVLVVCVVPNGQEYAAEQDGPPAGSLRSLLVQCVDPVRVNRAYEYEYCDDDPVVVVSCVVSVHPYYHYPVGDSVVSVVVCSVSSSVSSVVVVVVVVVVVVVVVVVVVVVVVVVVPD

Sequence (178 aa):
MTDFATESAAASNALSLSTDIDLEELRGASILLVDDNLQNLELMQAYLETLPCRIRTASDGLDAVREIERDPPDLVLLDVMMPRMSGFEVCQKIKGNPRTRDIVVIMVTALHEVGDYERAHESGTDDFLTKPVNKLELLIRVKSLLRVRLLKRQLEALRKQLAGDHAGLDDAMEIEED

Solvent-accessible surface area (backbone atoms only — not comparable to full-atom values): 9781 Å² total; per-residue (Å²): 135,82,68,71,68,63,57,53,54,52,52,53,51,51,51,49,51,53,52,54,56,59,41,60,75,39,51,83,38,31,36,35,38,33,36,64,47,68,68,60,47,53,51,53,49,65,62,49,62,87,47,57,47,49,77,49,77,26,62,29,34,68,51,37,52,53,49,40,74,73,57,70,42,53,32,32,45,30,31,39,92,34,73,101,34,33,27,53,60,42,39,34,55,36,51,70,33,90,93,40,39,79,40,42,34,33,37,42,29,81,78,85,51,74,69,53,53,54,51,42,58,75,22,63,54,75,46,77,42,58,58,81,78,50,61,66,62,51,51,52,53,52,54,56,52,48,51,54,45,53,53,51,52,50,52,53,52,49,52,52,50,56,55,52,57,52,57,58,51,58,61,56,58,65,64,74,78,116